Protein AF-A0A932Q646-F1 (afdb_monomer)

pLDDT: mean 70.38, std 18.88, range [20.2, 90.5]

Radius of gyration: 22.87 Å; Cα contacts (8 Å, |Δi|>4): 417; chains: 1; bounding box: 57×58×60 Å

Secondary structure (DSSP, 8-state):
-------------------PPPTT--EEEEESS-EEEEEE--HHHHHHHHHHHHHHHHHHHHHHHHHH--HHHHHHHHHHHHHHHHHHHHHHHHHHHHHHHHHHHHHHHHHHHTSTTEEEEEEEEEEEEEEETTEEEEEEEEEEEEEEESSPPPS--TTHHHH--EEE-S-TTT-EEEEEEEETT-SS-EEEEEEHHHHHHT-BPPHHHHHHHHHHHHHHHHHS-TT--S--HHHHTTEEEEEEEE-TTS-EEEEEEEEEHHHHHHHTT-SHHHHHHHHHHHHHTPPPPP---B-------------

Sequence (307 aa):
MLFSRVLGIAFVAVFLGPFAYCEGAKHLYLVAKPITVQAKLGPVAKAAYYVLPGVDSAVKVGMLYASTGQPILAIGYGVFEGSKSLLQTRIFSTLDLRARAWFGRRAPLQKLKNTPGVERLMMLTAADFKYQGLVADRVEAQSLIFLESSEAIDLKQPWNEELGDLVEIADLEATRVRMTLAIDGDHDPLVWNTNLQDVFEHASMPEEVAHSWEVALAAHDTVQPLSKQHVTKAHEDLVAVKATLVFSNGTEQELGTVMQAGNLRKLLGHGLMNRIKTMWRAFWGMPDAPKNLPVSSIKCEKLLTRQ

Mean predicted aligned error: 13.23 Å

Solvent-accessible surface area (backbone atoms only — not comparable to full-atom values): 17446 Å² total; per-residue (Å²): 138,83,86,84,84,88,78,87,79,74,78,79,73,83,77,61,76,88,66,70,82,65,92,68,62,70,40,40,30,33,39,65,41,57,52,72,34,76,30,69,59,51,72,68,59,52,48,47,54,62,46,53,50,52,52,53,38,51,52,54,27,49,51,46,26,74,75,66,73,38,66,69,60,22,51,55,49,37,56,50,44,47,58,50,37,53,54,48,30,32,50,53,34,43,50,51,40,49,51,49,34,50,60,69,44,45,64,63,51,50,57,56,56,71,38,80,58,47,76,45,54,38,43,50,61,17,50,44,75,44,65,60,86,61,36,43,37,34,34,49,32,33,28,42,42,35,37,34,13,68,50,90,67,74,72,84,48,91,56,30,87,80,36,38,50,66,44,76,52,92,48,53,78,58,18,28,39,38,36,33,45,45,46,72,93,63,88,76,71,50,72,48,78,44,37,45,51,47,61,64,61,69,42,48,65,54,67,69,59,50,48,54,52,50,51,53,52,50,53,59,52,64,79,54,63,73,89,58,78,64,83,47,71,75,62,47,72,36,26,33,28,33,32,33,40,34,42,73,86,68,53,73,46,81,50,45,46,52,35,39,40,73,56,45,38,41,53,74,54,64,28,73,66,42,54,49,48,50,54,52,27,66,75,67,73,54,83,84,73,84,82,81,41,71,62,64,84,57,59,58,54,79,78,76,81,81,125

Nearest PDB structures (foldseek):
  6cwx-assembly1_B  TM=3.348E-01  e=1.637E+00  Homo sapiens
  7c7a-assembly1_F  TM=2.573E-01  e=3.908E+00  Saccharomyces cerevisiae S288C
  6pnp-assembly1_B  TM=2.853E-01  e=9.329E+00  Rattus norvegicus

Structure (mmCIF, N/CA/C/O backbone):
data_AF-A0A932Q646-F1
#
_entry.id   AF-A0A932Q646-F1
#
loop_
_atom_site.group_PDB
_atom_site.id
_atom_site.type_symbol
_atom_site.label_atom_id
_atom_site.label_alt_id
_atom_site.label_comp_id
_atom_site.label_asym_id
_atom_site.label_entity_id
_atom_site.label_seq_id
_atom_site.pdbx_PDB_ins_code
_atom_site.Cartn_x
_atom_site.Cartn_y
_atom_site.Cartn_z
_atom_site.occupancy
_atom_site.B_iso_or_equiv
_atom_site.auth_seq_id
_atom_site.auth_comp_id
_atom_site.auth_asym_id
_atom_site.auth_atom_id
_atom_site.pdbx_PDB_model_num
ATOM 1 N N . MET A 1 1 ? 27.560 35.555 -13.247 1.00 29.12 1 MET A N 1
ATOM 2 C CA . MET A 1 1 ? 26.497 35.324 -14.251 1.00 29.12 1 MET A CA 1
ATOM 3 C C . MET A 1 1 ? 25.968 33.912 -14.014 1.00 29.12 1 MET A C 1
ATOM 5 O O . MET A 1 1 ? 26.731 32.983 -14.196 1.00 29.12 1 MET A O 1
ATOM 9 N N . LEU A 1 2 ? 24.929 33.734 -13.191 1.00 24.14 2 LEU A N 1
ATOM 10 C CA . LEU A 1 2 ? 23.479 33.832 -13.467 1.00 24.14 2 LEU A CA 1
ATOM 11 C C . LEU A 1 2 ? 22.889 32.531 -14.059 1.00 24.14 2 LEU A C 1
ATOM 13 O O . LEU A 1 2 ? 23.201 32.177 -15.185 1.00 24.14 2 LEU A O 1
ATOM 17 N N . PHE A 1 3 ? 21.998 31.922 -13.255 1.00 21.97 3 PHE A N 1
ATOM 18 C CA . PHE A 1 3 ? 21.092 30.777 -13.479 1.00 21.97 3 PHE A CA 1
ATOM 19 C C . PHE A 1 3 ? 21.757 29.396 -13.656 1.00 21.97 3 PHE A C 1
ATOM 21 O O . PHE A 1 3 ? 22.429 29.126 -14.632 1.00 21.97 3 PHE A O 1
ATOM 28 N N . SER A 1 4 ? 21.614 28.465 -12.709 1.00 22.33 4 SER A N 1
ATOM 29 C CA . SER A 1 4 ? 20.347 27.757 -12.496 1.00 22.33 4 SER A CA 1
ATOM 30 C C . SER A 1 4 ? 20.129 27.353 -11.030 1.00 22.33 4 SER A C 1
ATOM 32 O O . SER A 1 4 ? 20.896 26.592 -10.441 1.00 22.33 4 SER A O 1
ATOM 34 N N . ARG A 1 5 ? 19.052 27.886 -10.445 1.00 23.64 5 ARG A N 1
ATOM 35 C CA . ARG A 1 5 ? 18.352 27.315 -9.291 1.00 23.64 5 ARG A CA 1
ATOM 36 C C . ARG A 1 5 ? 17.406 26.216 -9.803 1.00 23.64 5 ARG A C 1
ATOM 38 O O . ARG A 1 5 ? 16.973 26.268 -10.946 1.00 23.64 5 ARG A O 1
ATOM 45 N N . VAL A 1 6 ? 16.950 25.386 -8.863 1.00 22.11 6 VAL A N 1
ATOM 46 C CA . VAL A 1 6 ? 15.734 24.548 -8.910 1.00 22.11 6 VAL A CA 1
ATOM 47 C C . VAL A 1 6 ? 15.933 23.122 -9.447 1.00 22.11 6 VAL A C 1
ATOM 49 O O . VAL A 1 6 ? 15.714 22.837 -10.612 1.00 22.11 6 VAL A O 1
ATOM 52 N N . LEU A 1 7 ? 16.243 22.183 -8.551 1.00 22.52 7 LEU A N 1
ATOM 53 C CA . LEU A 1 7 ? 15.227 21.257 -8.033 1.00 22.52 7 LEU A CA 1
ATOM 54 C C . LEU A 1 7 ? 15.815 20.542 -6.810 1.00 22.52 7 LEU A C 1
ATOM 56 O O . LEU A 1 7 ? 16.551 19.563 -6.912 1.00 22.52 7 LEU A O 1
ATOM 60 N N . GLY A 1 8 ? 15.499 21.066 -5.627 1.00 20.20 8 GLY A N 1
ATOM 61 C CA . GLY A 1 8 ? 15.619 20.293 -4.402 1.00 20.20 8 GLY A CA 1
ATOM 62 C C . GLY A 1 8 ? 14.617 19.151 -4.480 1.00 20.20 8 GLY A C 1
ATOM 63 O O . GLY A 1 8 ? 13.428 19.356 -4.247 1.00 20.20 8 GLY A O 1
ATOM 64 N N . ILE A 1 9 ? 15.080 17.955 -4.835 1.00 21.02 9 ILE A N 1
ATOM 65 C CA . ILE A 1 9 ? 14.310 16.737 -4.602 1.00 21.02 9 ILE A CA 1
ATOM 66 C C . ILE A 1 9 ? 14.448 16.467 -3.111 1.00 21.02 9 ILE A C 1
ATOM 68 O O . ILE A 1 9 ? 15.391 15.829 -2.646 1.00 21.02 9 ILE A O 1
ATOM 72 N N . ALA A 1 10 ? 13.521 17.049 -2.355 1.00 20.59 10 ALA A N 1
ATOM 73 C CA . ALA A 1 10 ? 13.293 16.686 -0.977 1.00 20.59 10 ALA A CA 1
ATOM 74 C C . ALA A 1 10 ? 13.005 15.182 -0.948 1.00 20.59 10 ALA A C 1
ATOM 76 O O . ALA A 1 10 ? 11.939 14.719 -1.355 1.00 20.59 10 ALA A O 1
ATOM 77 N N . PHE A 1 11 ? 13.989 14.416 -0.485 1.00 21.31 11 PHE A N 1
ATOM 78 C CA . PHE A 1 11 ? 13.781 13.071 0.018 1.00 21.31 11 PHE A CA 1
ATOM 79 C C . PHE A 1 11 ? 12.835 13.195 1.213 1.00 21.31 11 PHE A C 1
ATOM 81 O O . PHE A 1 11 ? 13.258 13.361 2.352 1.00 21.31 11 PHE A O 1
ATOM 88 N N . VAL A 1 12 ? 11.530 13.130 0.967 1.00 21.23 12 VAL A N 1
ATOM 89 C CA . VAL A 1 12 ? 10.550 12.920 2.031 1.00 21.23 12 VAL A CA 1
ATOM 90 C C . VAL A 1 12 ? 10.534 11.421 2.322 1.00 21.23 12 VAL A C 1
ATOM 92 O O . VAL A 1 12 ? 9.571 10.693 2.087 1.00 21.23 12 VAL A O 1
ATOM 95 N N . ALA A 1 13 ? 11.669 10.935 2.820 1.00 22.61 13 ALA A N 1
ATOM 96 C CA . ALA A 1 13 ? 11.679 9.759 3.655 1.00 22.61 13 ALA A CA 1
ATOM 97 C C 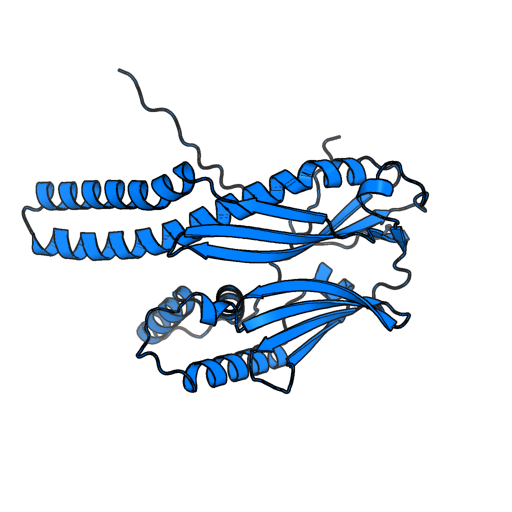. ALA A 1 13 ? 11.107 10.212 5.001 1.00 22.61 13 ALA A C 1
ATOM 99 O O . ALA A 1 13 ? 11.845 10.590 5.904 1.00 22.61 13 ALA A O 1
ATOM 100 N N . VAL A 1 14 ? 9.774 10.224 5.126 1.00 24.59 14 VAL A N 1
ATOM 101 C CA . VAL A 1 14 ? 9.152 10.174 6.455 1.00 24.59 14 VAL A CA 1
ATOM 102 C C . VAL A 1 14 ? 9.481 8.789 7.004 1.00 24.59 14 VAL A C 1
ATOM 104 O O . VAL A 1 14 ? 8.776 7.810 6.739 1.00 24.59 14 VAL A O 1
ATOM 107 N N . PHE A 1 15 ? 10.659 8.714 7.623 1.00 26.45 15 PHE A N 1
ATOM 108 C CA . PHE A 1 15 ? 11.008 7.770 8.665 1.00 26.45 15 PHE A CA 1
ATOM 109 C C . PHE A 1 15 ? 10.318 8.277 9.925 1.00 26.45 15 PHE A C 1
ATOM 111 O O . PHE A 1 15 ? 10.643 9.352 10.425 1.00 26.45 15 PHE A O 1
ATOM 118 N N . LEU A 1 16 ? 9.350 7.517 10.417 1.00 28.05 16 LEU A N 1
ATOM 119 C CA . LEU A 1 16 ? 8.903 7.634 11.795 1.00 28.05 16 LEU A CA 1
ATOM 120 C C . LEU A 1 16 ? 9.330 6.335 12.465 1.00 28.05 16 LEU A C 1
ATOM 122 O O . LEU A 1 16 ? 9.161 5.262 11.890 1.00 28.05 16 LEU A O 1
ATOM 126 N N . GLY A 1 17 ? 10.056 6.508 13.568 1.00 25.08 17 GLY A N 1
ATOM 127 C CA . GLY A 1 17 ? 10.870 5.497 14.232 1.00 25.08 17 GLY A CA 1
ATOM 128 C C . GLY A 1 17 ? 10.076 4.348 14.866 1.00 25.08 17 GLY A C 1
ATOM 129 O O . GLY A 1 17 ? 8.888 4.198 14.588 1.00 25.08 17 GLY A O 1
ATOM 130 N N . PRO A 1 18 ? 10.740 3.527 15.699 1.00 30.83 18 PRO A N 1
ATOM 131 C CA . PRO A 1 18 ? 10.142 2.328 16.273 1.00 30.83 18 PRO A CA 1
ATOM 132 C C . PRO A 1 18 ? 8.851 2.652 17.031 1.00 30.83 18 PRO A C 1
ATOM 134 O O . PRO A 1 18 ? 8.758 3.641 17.765 1.00 30.83 18 PRO A O 1
ATOM 137 N N . PHE A 1 19 ? 7.848 1.812 16.791 1.00 44.00 19 PHE A N 1
ATOM 138 C CA . PHE A 1 19 ? 6.534 1.875 17.401 1.00 44.00 19 PHE A CA 1
ATOM 139 C C . PHE A 1 19 ? 6.634 1.370 18.837 1.00 44.00 19 PHE A C 1
ATOM 141 O O . PHE A 1 19 ? 6.899 0.198 19.066 1.00 44.00 19 PHE A O 1
ATOM 148 N N . ALA A 1 20 ? 6.429 2.258 19.802 1.00 39.62 20 ALA A N 1
ATOM 149 C CA . ALA A 1 20 ? 6.046 1.852 21.143 1.00 39.62 20 ALA A CA 1
ATOM 150 C C . ALA A 1 20 ? 4.537 2.081 21.256 1.00 39.62 20 ALA A C 1
ATOM 152 O O . ALA A 1 20 ? 4.059 3.182 20.953 1.00 39.62 20 ALA A O 1
ATOM 153 N N . TYR A 1 21 ? 3.789 1.045 21.632 1.00 43.84 21 TYR A N 1
ATOM 154 C CA . TYR A 1 21 ? 2.493 1.233 22.274 1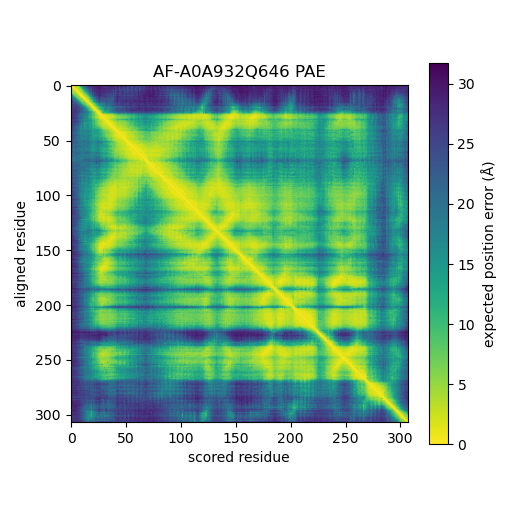.00 43.84 21 TYR A CA 1
ATOM 155 C C . TYR A 1 21 ? 2.747 2.140 23.485 1.00 43.84 21 TYR A C 1
ATOM 157 O O . TYR A 1 21 ? 3.641 1.860 24.287 1.00 43.84 21 TYR A O 1
ATOM 165 N N . CYS A 1 22 ? 2.081 3.291 23.570 1.00 43.41 22 CYS A N 1
ATOM 166 C CA . CYS A 1 22 ? 2.218 4.118 24.761 1.00 43.41 22 CYS A CA 1
ATOM 167 C C . CYS A 1 22 ? 1.469 3.405 25.886 1.00 43.41 22 CYS A C 1
ATOM 169 O O . CYS A 1 22 ? 0.258 3.220 25.786 1.00 43.41 22 CYS A O 1
ATOM 171 N N . GLU A 1 23 ? 2.178 3.018 26.949 1.00 43.69 23 GLU A N 1
ATOM 172 C CA . GLU A 1 23 ? 1.557 2.682 28.232 1.00 43.69 23 GLU A CA 1
ATOM 173 C C . GLU A 1 23 ? 0.667 3.869 28.648 1.00 43.69 23 GLU A C 1
ATOM 175 O O . GLU A 1 23 ? 1.164 4.884 29.134 1.00 43.69 23 GLU A O 1
ATOM 180 N N . GLY A 1 24 ? -0.639 3.801 28.361 1.00 50.91 24 GLY A N 1
ATOM 181 C CA . GLY A 1 24 ? -1.584 4.878 28.672 1.00 50.91 24 GLY A CA 1
ATOM 182 C C . GLY A 1 24 ? -2.806 5.011 27.757 1.00 50.91 24 GLY A C 1
ATOM 183 O O . GLY A 1 24 ? -3.830 5.508 28.226 1.00 50.91 24 GLY A O 1
ATOM 184 N N . ALA A 1 25 ? -2.753 4.554 26.499 1.00 59.22 25 ALA A N 1
ATOM 185 C CA . ALA A 1 25 ? -3.939 4.561 25.636 1.00 59.22 25 ALA A CA 1
ATOM 186 C C . ALA A 1 25 ? -4.965 3.542 26.157 1.00 59.22 25 ALA A C 1
ATOM 188 O O . ALA A 1 25 ? -4.661 2.352 26.274 1.00 59.22 25 ALA A O 1
ATOM 189 N N . LYS A 1 26 ? -6.167 4.017 26.506 1.00 74.19 26 LYS A N 1
ATOM 190 C CA . LYS A 1 26 ? -7.236 3.177 27.072 1.00 74.19 26 LYS A CA 1
ATOM 191 C C . LYS A 1 26 ? -8.196 2.654 26.014 1.00 74.19 26 LYS A C 1
ATOM 193 O O . LYS A 1 26 ? -8.782 1.598 26.217 1.00 74.19 26 LYS A O 1
ATOM 198 N N . HIS A 1 27 ? -8.347 3.384 24.911 1.00 84.56 27 HIS A N 1
ATOM 199 C CA . HIS A 1 27 ? -9.324 3.070 23.880 1.00 84.56 27 HIS A CA 1
ATOM 200 C C . HIS A 1 27 ? -8.691 3.112 22.492 1.00 84.56 27 HIS A C 1
ATOM 202 O O . HIS A 1 27 ? -7.970 4.054 22.146 1.00 84.56 27 HIS A O 1
ATOM 208 N N . LEU A 1 28 ? -9.015 2.104 21.684 1.00 87.50 28 LEU A N 1
ATOM 209 C CA . LEU A 1 28 ? -8.694 2.056 20.267 1.00 87.50 28 LEU A CA 1
ATOM 210 C C . LEU A 1 28 ? -9.992 2.028 19.467 1.00 87.50 28 LEU A C 1
ATOM 212 O O . LEU A 1 28 ? -10.850 1.181 19.694 1.00 87.50 28 LEU A O 1
ATOM 216 N N . TYR A 1 29 ? -10.113 2.921 18.496 1.00 88.88 29 TYR A N 1
ATOM 217 C CA . TYR A 1 29 ? -11.267 2.987 17.609 1.00 88.88 29 TYR A CA 1
ATOM 218 C C . TYR A 1 29 ? -10.842 2.767 16.169 1.00 88.88 29 TYR A C 1
ATOM 220 O O . TYR A 1 29 ? -9.796 3.250 15.749 1.00 88.88 29 TYR A O 1
ATOM 228 N N . LEU A 1 30 ? -11.679 2.098 15.389 1.00 88.06 30 LEU A N 1
ATOM 229 C CA . LEU A 1 30 ? -11.588 2.043 13.941 1.00 88.06 30 LEU A CA 1
ATOM 230 C C . LEU A 1 30 ? -12.636 2.968 13.326 1.00 88.06 30 LEU A C 1
ATOM 232 O O . LEU A 1 30 ? -13.810 2.915 13.677 1.00 88.06 30 LEU A O 1
ATOM 236 N N . VAL A 1 31 ? -12.225 3.766 12.348 1.00 87.25 31 VAL A N 1
ATOM 237 C CA . VAL A 1 31 ? -13.154 4.497 11.482 1.00 87.25 31 VAL A CA 1
ATOM 238 C C . VAL A 1 31 ? -13.854 3.506 10.552 1.00 87.25 31 VAL A C 1
ATOM 240 O O . VAL A 1 31 ? -13.195 2.876 9.720 1.00 87.25 31 VAL A O 1
ATOM 243 N N . ALA A 1 32 ? -15.179 3.375 10.671 1.00 82.06 32 ALA A N 1
ATOM 244 C CA . ALA A 1 32 ? -15.947 2.359 9.952 1.00 82.06 32 ALA A CA 1
ATOM 245 C C . ALA A 1 32 ? -15.810 2.483 8.432 1.00 82.06 32 ALA A C 1
ATO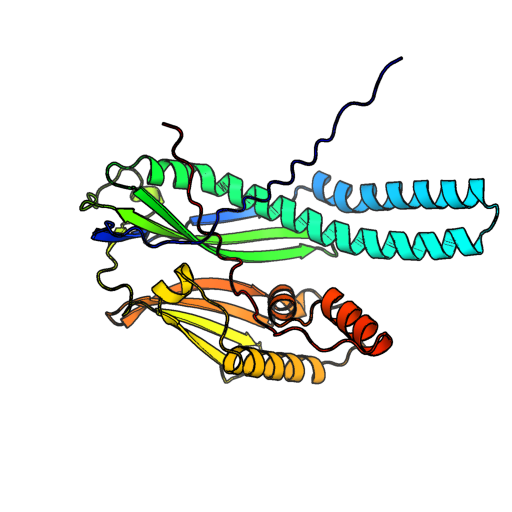M 247 O O . ALA A 1 32 ? -15.712 1.469 7.736 1.00 82.06 32 ALA A O 1
ATOM 248 N N . LYS A 1 33 ? -15.786 3.712 7.895 1.00 85.56 33 LYS A N 1
ATOM 249 C CA . LYS A 1 33 ? -15.649 3.918 6.455 1.00 85.56 33 LYS A CA 1
ATOM 250 C C . LYS A 1 33 ? -14.177 4.093 6.078 1.00 85.56 33 LYS A C 1
ATOM 252 O O . LYS A 1 33 ? -13.526 5.043 6.518 1.00 85.56 33 LYS A O 1
ATOM 257 N N . PRO A 1 34 ? -13.646 3.244 5.188 1.00 83.06 34 PRO A N 1
ATOM 258 C CA . PRO A 1 34 ? -12.290 3.416 4.707 1.00 83.06 34 PRO A CA 1
ATOM 259 C C . PRO A 1 34 ? -12.157 4.702 3.882 1.00 83.06 34 PRO A C 1
ATOM 261 O O . PRO A 1 34 ? -13.003 5.027 3.041 1.00 83.06 34 PRO A O 1
ATOM 264 N N . ILE A 1 35 ? -11.032 5.398 4.043 1.00 83.94 35 ILE A N 1
ATOM 265 C CA . ILE A 1 35 ? -10.691 6.545 3.201 1.00 83.94 35 ILE A CA 1
ATOM 266 C C . ILE A 1 35 ? -10.201 6.014 1.858 1.00 83.94 35 ILE A C 1
ATOM 268 O O . ILE A 1 35 ? -9.101 5.467 1.748 1.00 83.94 35 ILE A O 1
ATOM 272 N N . THR A 1 36 ? -11.018 6.200 0.826 1.00 85.88 36 THR A N 1
ATOM 273 C CA . THR A 1 36 ? -10.679 5.807 -0.542 1.00 85.88 36 THR A CA 1
ATOM 274 C C . THR A 1 36 ? -10.179 7.018 -1.310 1.00 85.88 36 THR A C 1
ATOM 276 O O . THR A 1 36 ? -10.899 7.999 -1.479 1.00 85.88 36 THR A O 1
ATOM 279 N N . VAL A 1 37 ? -8.942 6.951 -1.800 1.00 85.88 37 VAL A N 1
ATOM 280 C CA . VAL A 1 37 ? -8.355 7.996 -2.642 1.00 85.88 37 VAL A CA 1
ATOM 281 C C . VAL A 1 37 ? -7.983 7.420 -3.989 1.00 85.88 37 VAL A C 1
ATOM 283 O O . VAL A 1 37 ? -7.322 6.388 -4.088 1.00 85.88 37 VAL A O 1
ATOM 286 N N . GLN A 1 38 ? -8.380 8.135 -5.034 1.00 87.88 38 GLN A N 1
ATOM 287 C CA . GLN A 1 38 ? -7.995 7.827 -6.396 1.00 87.88 38 GLN A CA 1
ATOM 288 C C . GLN A 1 38 ? -7.167 8.978 -6.947 1.00 87.88 38 GLN A C 1
ATOM 290 O O . GLN A 1 38 ? -7.610 10.124 -6.958 1.00 87.88 38 GLN A O 1
ATOM 295 N N . ALA A 1 39 ? -5.961 8.674 -7.415 1.00 86.56 39 ALA A N 1
ATOM 296 C CA . ALA A 1 39 ? -5.109 9.650 -8.080 1.00 86.56 39 ALA A CA 1
ATOM 297 C C . ALA A 1 39 ? -4.730 9.139 -9.466 1.00 86.56 39 ALA A C 1
ATOM 299 O O . ALA A 1 39 ? -4.448 7.955 -9.648 1.00 86.56 39 ALA A O 1
ATOM 300 N N . LYS A 1 40 ? -4.725 10.044 -10.447 1.00 88.88 40 LYS A N 1
ATOM 301 C CA . LYS A 1 40 ? -4.375 9.752 -11.837 1.00 88.88 40 LYS A CA 1
ATOM 302 C C . LYS A 1 40 ? -3.288 10.705 -12.316 1.00 88.88 40 LYS A C 1
ATOM 304 O O . LYS A 1 40 ? -3.320 11.898 -12.000 1.00 88.88 40 LYS A O 1
ATOM 309 N N . LEU A 1 41 ? -2.346 10.197 -13.104 1.00 84.25 41 LEU A N 1
ATOM 310 C CA . LEU A 1 41 ? -1.402 11.047 -13.815 1.00 84.25 41 LEU A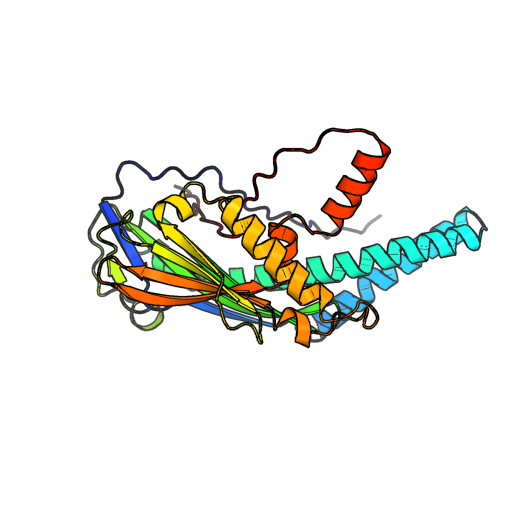 CA 1
ATOM 311 C C . LEU A 1 41 ? -2.091 11.701 -15.013 1.00 84.25 41 LEU A C 1
ATOM 313 O O . LEU A 1 41 ? -2.667 11.039 -15.878 1.00 84.25 41 LEU A O 1
ATOM 317 N N . GLY A 1 42 ? -2.000 13.028 -15.071 1.00 82.62 42 GLY A N 1
ATOM 318 C CA . GLY A 1 42 ? -2.443 13.794 -16.230 1.00 82.62 42 GLY A CA 1
ATOM 319 C C . GLY A 1 42 ? -1.587 13.499 -17.472 1.00 82.62 42 GLY A C 1
ATOM 320 O O . GLY A 1 42 ? -0.450 13.038 -17.346 1.00 82.62 42 GLY A O 1
ATOM 321 N N . PRO A 1 43 ? -2.093 13.803 -18.679 1.00 80.50 43 PRO A N 1
ATOM 322 C CA . PRO A 1 43 ? -1.396 13.519 -19.936 1.00 80.50 43 PRO A CA 1
ATOM 323 C C . PRO A 1 43 ? -0.014 14.186 -20.020 1.00 80.50 43 PRO A C 1
ATOM 325 O O . PRO A 1 43 ? 0.937 13.562 -20.479 1.00 80.50 43 PRO A O 1
ATOM 328 N N . VAL A 1 44 ? 0.128 15.409 -19.496 1.00 82.00 44 VAL A N 1
ATOM 329 C CA . VAL A 1 44 ? 1.410 16.137 -19.465 1.00 82.00 44 VAL A CA 1
ATOM 330 C C . VAL A 1 44 ? 2.434 15.438 -18.569 1.00 82.00 44 VAL A C 1
ATOM 332 O O . VAL A 1 44 ? 3.576 15.244 -18.975 1.00 82.00 44 VAL A O 1
ATOM 335 N N . ALA A 1 45 ? 2.022 15.003 -17.374 1.00 79.88 45 ALA A N 1
ATOM 336 C CA . ALA A 1 45 ? 2.902 14.274 -16.462 1.00 79.88 45 ALA A CA 1
ATOM 337 C C . ALA A 1 45 ? 3.354 12.945 -17.084 1.00 79.88 45 ALA A C 1
ATOM 339 O O . ALA A 1 45 ? 4.537 12.619 -17.052 1.00 79.88 45 ALA A O 1
ATOM 340 N N . LYS A 1 46 ? 2.432 12.214 -17.727 1.00 80.19 46 LYS A N 1
ATOM 341 C CA . LYS A 1 46 ? 2.765 10.985 -18.460 1.00 80.19 46 LYS A CA 1
ATOM 342 C C . LYS A 1 46 ? 3.797 11.236 -19.556 1.00 80.19 46 LYS A C 1
ATOM 344 O O . LYS A 1 46 ? 4.778 10.505 -19.628 1.00 80.19 46 LYS A O 1
ATOM 349 N N . ALA A 1 47 ? 3.597 12.266 -20.378 1.00 81.19 47 ALA A N 1
ATOM 350 C CA . ALA A 1 47 ? 4.540 12.621 -21.435 1.00 81.19 47 ALA A CA 1
ATOM 351 C C . ALA A 1 47 ? 5.924 12.965 -20.860 1.00 81.19 47 ALA A C 1
ATOM 353 O O . ALA A 1 47 ? 6.931 12.449 -21.339 1.00 81.19 47 ALA A O 1
ATOM 354 N N . ALA A 1 48 ? 5.981 13.750 -19.780 1.00 82.12 48 ALA A N 1
ATOM 355 C CA . ALA A 1 48 ? 7.236 14.103 -19.118 1.00 82.12 48 ALA A CA 1
ATOM 356 C C . ALA A 1 48 ? 8.018 12.868 -18.632 1.00 82.12 48 ALA A C 1
ATOM 358 O O . ALA A 1 48 ? 9.233 12.809 -18.808 1.00 82.12 48 ALA A O 1
ATOM 359 N N . TYR A 1 49 ? 7.329 11.855 -18.095 1.00 81.44 49 TYR A N 1
ATOM 360 C CA . TYR A 1 49 ? 7.950 10.606 -17.636 1.00 81.44 49 TYR A CA 1
ATOM 361 C C . TYR A 1 49 ? 8.547 9.739 -18.754 1.00 81.44 49 TYR A C 1
ATOM 363 O O . TYR A 1 49 ? 9.454 8.950 -18.482 1.00 81.44 49 TYR A O 1
ATOM 371 N N . TYR A 1 50 ? 8.065 9.883 -19.990 1.00 76.38 50 TYR A N 1
ATOM 372 C CA . TYR A 1 50 ? 8.650 9.224 -21.160 1.00 76.38 50 TYR A CA 1
ATOM 373 C C . TYR A 1 50 ? 9.764 10.060 -21.802 1.00 76.38 50 TYR A C 1
ATOM 375 O O . TYR A 1 50 ? 10.757 9.504 -22.261 1.00 76.38 50 TYR A O 1
ATOM 383 N N . VAL A 1 51 ? 9.620 11.388 -21.827 1.00 80.06 51 VAL A N 1
ATOM 384 C CA . VAL A 1 51 ? 10.523 12.279 -22.571 1.00 80.06 51 VAL A CA 1
ATOM 385 C C . VAL A 1 51 ? 11.770 12.652 -21.769 1.00 80.06 51 VAL A C 1
ATOM 387 O O . VAL A 1 51 ? 12.876 12.540 -22.290 1.00 80.06 51 VAL A O 1
ATOM 390 N N . LEU A 1 52 ? 11.629 13.073 -20.506 1.00 79.56 52 LEU A N 1
ATOM 391 C CA . LEU A 1 52 ? 12.754 13.616 -19.729 1.00 79.56 52 LEU A CA 1
ATOM 392 C C . LEU A 1 52 ? 13.909 12.615 -19.542 1.00 79.56 52 LEU A C 1
ATOM 394 O O . LEU A 1 52 ? 15.053 13.004 -19.782 1.00 79.56 52 LEU A O 1
ATOM 398 N N . PRO A 1 53 ? 13.664 11.336 -19.191 1.00 75.88 53 PRO A N 1
ATOM 399 C CA . PRO A 1 53 ? 14.752 10.371 -19.030 1.00 75.88 53 PRO A CA 1
ATOM 400 C C . PRO A 1 53 ? 15.443 10.035 -20.357 1.00 75.88 53 PRO A C 1
ATOM 402 O O . PRO A 1 53 ? 16.651 9.798 -20.384 1.00 75.88 53 PRO A O 1
ATOM 405 N N . GLY A 1 54 ? 14.692 10.045 -21.465 1.00 76.19 54 GLY A N 1
ATOM 406 C CA . GLY A 1 54 ? 15.232 9.827 -22.806 1.00 76.19 54 GLY A CA 1
ATOM 407 C C . GLY A 1 54 ? 16.137 10.972 -23.258 1.00 76.19 54 GLY A C 1
ATOM 408 O O . GLY A 1 54 ? 17.225 10.722 -23.771 1.00 76.19 54 GLY A O 1
ATOM 409 N N . VAL A 1 55 ? 15.730 12.221 -23.005 1.00 80.88 55 VAL A N 1
ATOM 410 C CA . VAL A 1 55 ? 16.542 13.410 -23.307 1.00 80.88 55 VAL A CA 1
ATOM 411 C C . VAL A 1 55 ? 17.822 13.427 -22.471 1.00 80.88 55 VAL A C 1
ATOM 413 O O . VAL A 1 55 ? 18.900 13.610 -23.030 1.00 80.88 55 VAL A O 1
ATOM 416 N N . ASP A 1 56 ? 17.735 13.173 -21.161 1.00 81.50 56 ASP A N 1
ATOM 417 C CA . ASP A 1 56 ? 18.913 13.099 -20.283 1.00 81.50 56 ASP A CA 1
ATOM 418 C C . ASP A 1 56 ? 19.895 12.004 -20.735 1.00 81.50 56 ASP A C 1
ATOM 420 O O . ASP A 1 56 ? 21.095 12.249 -20.882 1.00 81.50 56 ASP A O 1
ATOM 424 N N . SER A 1 57 ? 19.380 10.812 -21.057 1.00 80.50 57 SER A N 1
ATOM 425 C CA . SER A 1 57 ? 20.198 9.704 -21.565 1.00 80.50 57 SER A CA 1
ATOM 426 C C . SER A 1 57 ? 20.874 10.062 -22.892 1.00 80.50 57 SER A C 1
ATOM 428 O O . SER A 1 57 ? 22.069 9.820 -23.056 1.00 80.50 57 SER A O 1
ATOM 430 N N . ALA A 1 58 ? 20.147 10.687 -23.825 1.00 83.19 58 ALA A N 1
ATOM 431 C CA . ALA A 1 58 ? 20.690 11.110 -25.115 1.00 83.19 58 ALA A CA 1
ATOM 432 C C . ALA A 1 58 ? 21.807 12.155 -24.962 1.00 83.19 58 ALA A C 1
ATOM 434 O O . ALA A 1 58 ? 22.837 12.048 -25.629 1.00 83.19 58 ALA A O 1
ATOM 435 N N . VAL A 1 59 ? 21.647 13.124 -24.051 1.00 85.38 59 VAL A N 1
ATOM 436 C CA . VAL A 1 59 ? 22.680 14.129 -23.755 1.00 85.38 59 VAL A CA 1
ATOM 437 C C . VAL A 1 59 ? 23.935 13.464 -23.192 1.00 85.38 59 VAL A C 1
ATOM 439 O O . VAL A 1 59 ? 25.028 13.711 -23.699 1.00 85.38 59 VAL A O 1
ATOM 442 N N . LYS A 1 60 ? 23.804 12.570 -22.203 1.00 83.81 60 LYS A N 1
ATOM 443 C CA . LYS A 1 60 ? 24.960 11.872 -21.616 1.00 83.81 60 LYS A CA 1
ATOM 444 C C . LYS A 1 60 ? 25.690 10.991 -22.634 1.00 83.81 60 LYS A C 1
ATOM 446 O O . LYS A 1 60 ? 26.918 10.989 -22.669 1.00 83.81 60 LYS A O 1
ATOM 451 N N . VAL A 1 61 ? 24.950 10.278 -23.486 1.00 84.19 61 VAL A N 1
ATOM 452 C CA . VAL A 1 61 ? 25.523 9.474 -24.579 1.00 84.19 61 VAL A CA 1
ATOM 453 C C . VAL A 1 61 ? 26.258 10.362 -25.581 1.00 84.19 61 VAL A C 1
ATOM 455 O O . VAL A 1 61 ? 27.382 10.042 -25.964 1.00 84.19 61 VAL A O 1
ATOM 458 N N . GLY A 1 62 ? 25.666 11.497 -25.962 1.00 84.00 62 GLY A N 1
ATOM 459 C CA . GLY A 1 62 ? 26.295 12.479 -26.844 1.00 84.00 62 GLY A CA 1
ATOM 460 C C . GLY A 1 62 ? 27.586 13.052 -26.259 1.00 84.00 62 GLY A C 1
ATOM 461 O O . GLY A 1 62 ? 28.586 13.140 -26.966 1.00 84.00 62 GLY A O 1
ATOM 462 N N . MET A 1 63 ? 27.607 13.366 -24.960 1.00 87.38 63 MET A N 1
ATOM 463 C CA . MET A 1 63 ? 28.816 13.819 -24.260 1.00 87.38 63 MET A CA 1
ATOM 464 C C . MET A 1 63 ? 29.894 12.730 -24.208 1.00 87.38 63 MET A C 1
ATOM 466 O O . MET A 1 63 ? 31.071 13.019 -24.433 1.00 87.38 63 MET A O 1
ATOM 470 N N . LEU A 1 64 ? 29.515 11.472 -23.956 1.00 84.50 64 LEU A N 1
ATOM 471 C CA . LEU A 1 64 ? 30.460 10.355 -23.962 1.00 84.50 64 LEU A CA 1
ATOM 472 C C . LEU A 1 64 ? 31.056 10.137 -25.357 1.00 84.50 64 LEU A C 1
ATOM 474 O O . LEU A 1 64 ? 32.265 9.965 -25.492 1.00 84.50 64 LEU A O 1
ATOM 478 N N . TYR A 1 65 ? 30.233 10.198 -26.403 1.00 87.12 65 TYR A N 1
ATOM 479 C CA . TYR A 1 65 ? 30.713 10.119 -27.779 1.00 87.12 65 TYR A CA 1
ATOM 480 C C . TYR A 1 65 ? 31.645 11.286 -28.123 1.00 87.12 65 TYR A C 1
ATOM 482 O O . TYR A 1 65 ? 32.735 11.060 -28.637 1.00 87.12 65 TYR A O 1
ATOM 490 N N . ALA A 1 66 ? 31.264 12.521 -27.785 1.00 89.06 66 ALA A N 1
ATOM 491 C CA . ALA A 1 66 ? 32.065 13.711 -28.069 1.00 89.06 66 ALA A CA 1
ATOM 492 C C . ALA A 1 66 ? 33.429 13.705 -27.353 1.00 89.06 66 ALA A C 1
ATOM 494 O O . ALA A 1 66 ? 34.407 14.207 -27.898 1.00 89.06 66 ALA A O 1
ATOM 495 N N . SER A 1 67 ? 33.500 13.137 -26.146 1.00 89.00 67 SER A N 1
ATOM 496 C CA . SER A 1 67 ? 34.731 13.067 -25.342 1.00 89.00 67 SER A CA 1
ATOM 497 C C . SER A 1 67 ? 35.641 11.891 -25.696 1.00 89.00 67 SER A C 1
ATOM 499 O O . SER A 1 67 ? 36.857 12.012 -25.586 1.00 89.00 67 SER A O 1
ATOM 501 N N . THR A 1 68 ? 35.077 10.755 -26.114 1.00 87.50 68 THR A N 1
ATOM 502 C CA . THR A 1 68 ? 35.854 9.533 -26.393 1.00 87.50 68 THR A CA 1
ATOM 503 C C . THR A 1 68 ? 36.091 9.284 -27.880 1.00 87.50 68 THR A C 1
ATOM 505 O O . THR A 1 68 ? 37.024 8.569 -28.233 1.00 87.50 68 THR A O 1
ATOM 508 N N . GLY A 1 69 ? 35.233 9.811 -28.759 1.00 86.62 69 GLY A N 1
ATOM 509 C CA . GLY A 1 69 ? 35.212 9.501 -30.191 1.00 86.62 69 GLY A CA 1
ATOM 510 C C . GLY A 1 69 ? 34.844 8.047 -30.516 1.00 86.62 69 GLY A C 1
ATOM 511 O O . GLY A 1 69 ? 34.905 7.649 -31.677 1.00 86.62 69 GLY A O 1
ATOM 512 N N . GLN A 1 70 ? 34.478 7.232 -29.517 1.00 87.25 70 GLN A N 1
ATOM 513 C CA . GLN A 1 70 ? 34.244 5.801 -29.693 1.00 87.25 70 GLN A CA 1
ATOM 514 C C . GLN A 1 70 ? 32.742 5.483 -29.761 1.00 87.25 70 GLN A C 1
ATOM 516 O O . GLN A 1 70 ? 32.051 5.537 -28.739 1.00 87.25 70 GLN A O 1
ATOM 521 N N . PRO A 1 71 ? 32.214 5.078 -30.932 1.00 80.25 71 PRO A N 1
ATOM 522 C CA . PRO A 1 71 ? 30.788 4.793 -31.085 1.00 80.25 71 PRO A CA 1
ATOM 523 C C . PRO A 1 71 ? 30.344 3.574 -30.266 1.00 80.25 71 PRO A C 1
ATOM 525 O O . PRO A 1 71 ? 29.240 3.565 -29.732 1.00 80.25 71 PRO A O 1
ATOM 528 N N . ILE A 1 72 ? 31.210 2.568 -30.099 1.00 83.00 72 ILE A N 1
ATOM 529 C CA . ILE A 1 72 ? 30.887 1.340 -29.354 1.00 83.00 72 ILE A CA 1
ATOM 530 C C . ILE A 1 72 ? 30.650 1.640 -27.867 1.00 83.00 72 ILE A C 1
ATOM 532 O O . ILE A 1 72 ? 29.673 1.157 -27.294 1.00 83.00 72 ILE A O 1
ATOM 536 N N . LEU A 1 73 ? 31.492 2.477 -27.249 1.00 76.81 73 LEU A N 1
ATOM 537 C CA . LEU A 1 73 ? 31.315 2.884 -25.851 1.00 76.81 73 LEU A CA 1
ATOM 538 C C . LEU A 1 73 ? 30.059 3.741 -25.667 1.00 76.81 73 LEU A C 1
ATOM 540 O O . LEU A 1 73 ? 29.318 3.534 -24.709 1.00 76.81 73 LEU A O 1
ATOM 544 N N . ALA A 1 74 ? 29.780 4.651 -26.605 1.00 77.12 74 ALA A N 1
ATOM 545 C CA . ALA A 1 74 ? 28.570 5.469 -26.587 1.00 77.12 74 ALA A CA 1
ATOM 546 C C . ALA A 1 74 ? 27.291 4.620 -26.699 1.00 77.12 74 ALA A C 1
ATOM 548 O O . ALA A 1 74 ? 26.347 4.829 -25.939 1.00 77.12 74 ALA A O 1
ATOM 549 N N . ILE A 1 75 ? 27.277 3.619 -27.586 1.00 79.25 75 ILE A N 1
ATOM 550 C CA . ILE A 1 75 ? 26.152 2.685 -27.737 1.00 79.25 75 ILE A CA 1
ATOM 551 C C . ILE A 1 75 ? 25.984 1.834 -26.474 1.00 79.25 75 ILE A C 1
ATOM 553 O O . ILE A 1 75 ? 24.880 1.758 -25.937 1.00 79.25 75 ILE A O 1
ATOM 557 N N . GLY A 1 76 ? 27.065 1.233 -25.964 1.00 77.62 76 GLY A N 1
ATOM 558 C CA . GLY A 1 76 ? 27.016 0.414 -24.748 1.00 77.62 76 GLY A CA 1
ATOM 559 C C . GLY A 1 76 ? 26.513 1.202 -23.536 1.00 77.62 76 GLY A C 1
ATOM 560 O O . GLY A 1 76 ? 25.642 0.737 -22.798 1.00 77.62 76 GLY A O 1
ATOM 561 N N . TYR A 1 77 ? 26.989 2.437 -23.375 1.00 79.06 77 TYR A N 1
ATOM 562 C CA . TYR A 1 77 ? 26.519 3.345 -22.335 1.00 79.06 77 TYR A CA 1
ATOM 563 C C . TYR A 1 77 ? 25.065 3.788 -22.550 1.00 79.06 77 TYR A C 1
ATOM 565 O O . TYR A 1 77 ? 24.305 3.868 -21.588 1.00 79.06 77 TYR A O 1
ATOM 573 N N . GLY A 1 78 ? 24.643 4.011 -23.797 1.00 76.44 78 GLY A N 1
ATOM 574 C CA . GLY A 1 78 ? 23.260 4.355 -24.127 1.00 76.44 78 GLY A CA 1
ATOM 575 C C . GLY A 1 78 ? 22.269 3.242 -23.809 1.00 76.44 78 GLY A C 1
ATOM 576 O O . GLY A 1 78 ? 21.213 3.510 -23.241 1.00 76.44 78 GLY A O 1
ATOM 577 N N . VAL A 1 79 ? 22.628 1.985 -24.079 1.00 79.00 79 VAL A N 1
ATOM 578 C CA . VAL A 1 79 ? 21.828 0.820 -23.664 1.00 79.00 79 VAL A CA 1
ATOM 579 C C . VAL A 1 79 ? 21.744 0.741 -22.136 1.00 79.00 79 VAL A C 1
ATOM 581 O O . VAL A 1 79 ? 20.668 0.519 -21.576 1.00 79.00 79 VAL A O 1
ATOM 584 N N . PHE A 1 80 ? 22.861 0.974 -21.446 1.00 76.56 80 PHE A N 1
ATOM 585 C CA . PHE A 1 80 ? 22.916 0.956 -19.987 1.00 76.56 80 PHE A CA 1
ATOM 586 C C . PHE A 1 80 ? 22.066 2.062 -19.340 1.00 76.56 80 PHE A C 1
ATOM 588 O O . PHE A 1 80 ? 21.206 1.754 -18.512 1.00 76.56 80 PHE A O 1
ATOM 595 N N . GLU A 1 81 ? 22.238 3.329 -19.727 1.00 77.19 81 GLU A N 1
ATOM 596 C CA . GLU A 1 81 ? 21.414 4.438 -19.218 1.00 77.19 81 GLU A CA 1
ATOM 597 C C . GLU A 1 81 ? 19.944 4.274 -19.625 1.00 77.19 81 GLU A C 1
ATOM 599 O O . GLU A 1 81 ? 19.058 4.472 -18.794 1.00 77.19 81 GLU A O 1
ATOM 604 N N . GLY A 1 82 ? 19.675 3.783 -20.840 1.00 75.69 82 GLY A N 1
ATOM 605 C CA . GLY A 1 82 ? 18.333 3.423 -21.289 1.00 75.69 82 GLY A CA 1
ATOM 606 C C . GLY A 1 82 ? 17.665 2.435 -20.332 1.00 75.69 82 GLY A C 1
ATOM 607 O O . GLY A 1 82 ? 16.578 2.711 -19.831 1.00 75.69 82 GLY A O 1
ATOM 608 N N . SER A 1 83 ? 18.338 1.341 -19.967 1.00 72.12 83 SER A N 1
ATOM 609 C CA . SER A 1 83 ? 17.791 0.352 -19.026 1.00 72.12 83 SER A CA 1
ATOM 610 C C . SER A 1 83 ? 17.489 0.931 -17.632 1.00 72.12 83 SER A C 1
ATOM 612 O O . SER A 1 83 ? 16.445 0.629 -17.045 1.00 72.12 83 SER A O 1
ATOM 614 N N . LYS A 1 84 ? 18.347 1.826 -17.117 1.00 73.88 84 LYS A N 1
ATOM 615 C CA . LYS A 1 84 ? 18.104 2.534 -15.850 1.00 73.88 84 LYS A CA 1
ATOM 616 C C . LYS A 1 84 ? 16.917 3.480 -15.949 1.00 73.88 84 LYS A C 1
ATOM 618 O O . LYS A 1 84 ? 16.120 3.543 -15.013 1.00 73.88 84 LYS A O 1
ATOM 623 N N . SER A 1 85 ? 16.802 4.197 -17.064 1.00 72.69 85 SER A N 1
ATOM 624 C CA . SER A 1 85 ? 15.758 5.192 -17.289 1.00 72.69 85 SER A CA 1
ATOM 625 C C . SER A 1 85 ? 14.365 4.559 -17.217 1.00 72.69 85 SER A C 1
ATOM 627 O O . SER A 1 85 ? 13.492 5.086 -16.535 1.00 72.69 85 SER A O 1
ATOM 629 N N . LEU A 1 86 ? 14.184 3.355 -17.779 1.00 71.00 86 LEU A N 1
ATOM 630 C CA . LEU A 1 86 ? 12.919 2.609 -17.720 1.00 71.00 86 LEU A CA 1
ATOM 631 C C . LEU A 1 86 ? 12.529 2.262 -16.274 1.00 71.00 86 LEU A C 1
ATOM 633 O O . LEU A 1 86 ? 11.373 2.425 -15.873 1.00 71.00 86 LEU A O 1
ATOM 637 N N . LEU A 1 87 ? 13.500 1.812 -15.470 1.00 67.94 87 LEU A N 1
ATOM 638 C CA . LEU A 1 87 ? 13.278 1.484 -14.061 1.00 67.94 87 LEU A CA 1
ATOM 639 C C . LEU A 1 87 ? 12.959 2.743 -13.242 1.00 67.94 87 LEU A C 1
ATOM 641 O O . LEU A 1 87 ? 12.038 2.737 -12.423 1.00 67.94 87 LEU A O 1
ATOM 645 N N . GLN A 1 88 ? 13.694 3.828 -13.487 1.00 70.50 88 GLN A N 1
ATOM 646 C CA . GLN A 1 88 ? 13.482 5.123 -12.850 1.00 70.50 88 GLN A CA 1
ATOM 647 C C . GLN A 1 88 ? 12.100 5.689 -13.177 1.00 70.50 88 GLN A C 1
ATOM 649 O O . GLN A 1 88 ? 11.392 6.096 -12.260 1.00 70.50 88 GLN A O 1
ATOM 654 N N . THR A 1 89 ? 11.665 5.639 -14.437 1.00 74.12 89 THR A N 1
ATOM 655 C CA . THR A 1 89 ? 10.326 6.072 -14.857 1.00 74.12 89 THR A CA 1
ATOM 656 C C . THR A 1 89 ? 9.228 5.351 -14.080 1.00 74.12 89 THR A C 1
ATOM 658 O O . THR A 1 89 ? 8.317 5.997 -13.549 1.00 74.12 89 THR A O 1
ATOM 661 N N . ARG A 1 90 ? 9.323 4.022 -13.937 1.00 73.88 90 ARG A N 1
ATOM 662 C CA . ARG A 1 90 ? 8.337 3.244 -13.169 1.00 73.88 90 ARG A CA 1
ATOM 663 C C . ARG A 1 90 ? 8.348 3.616 -11.687 1.00 73.88 90 ARG A C 1
ATOM 665 O O . ARG A 1 90 ? 7.286 3.807 -11.096 1.00 73.88 90 ARG A O 1
ATOM 672 N N . ILE A 1 91 ? 9.529 3.752 -11.084 1.00 72.62 91 ILE A N 1
ATOM 673 C CA . ILE A 1 91 ? 9.665 4.112 -9.665 1.00 72.62 91 ILE A CA 1
ATOM 674 C C . ILE A 1 91 ? 9.121 5.520 -9.410 1.00 72.62 91 ILE A C 1
ATOM 676 O O . ILE A 1 91 ? 8.269 5.693 -8.541 1.00 72.62 91 ILE A O 1
ATOM 680 N N . PHE A 1 92 ? 9.561 6.518 -10.175 1.00 75.81 92 PHE A N 1
ATOM 681 C CA . PHE A 1 92 ? 9.178 7.908 -9.952 1.00 75.81 92 PHE A CA 1
ATOM 682 C C . PHE A 1 92 ? 7.696 8.166 -10.224 1.00 75.81 92 PHE A C 1
ATOM 684 O O . PHE A 1 92 ? 7.069 8.871 -9.438 1.00 75.81 92 PHE A O 1
ATOM 691 N N . SER A 1 93 ? 7.111 7.561 -11.263 1.00 78.50 93 SER A N 1
ATOM 692 C CA . SER A 1 93 ? 5.664 7.677 -11.510 1.00 78.50 93 SER A CA 1
ATOM 693 C C . SER A 1 93 ? 4.832 7.041 -10.390 1.00 78.50 93 SER A C 1
ATOM 695 O O . SER A 1 93 ? 3.829 7.610 -9.959 1.00 78.50 93 SER A O 1
ATOM 697 N N . THR A 1 94 ? 5.282 5.905 -9.847 1.00 76.19 94 THR A N 1
ATOM 698 C CA . THR A 1 94 ? 4.644 5.268 -8.682 1.00 76.19 94 THR A CA 1
ATOM 699 C C . THR A 1 94 ? 4.757 6.147 -7.435 1.00 76.19 94 THR A C 1
ATOM 701 O O . THR A 1 94 ? 3.793 6.276 -6.681 1.00 76.19 94 THR A O 1
ATOM 704 N N . LEU A 1 95 ? 5.921 6.764 -7.206 1.00 76.06 95 LEU A N 1
ATOM 705 C CA . LEU A 1 95 ? 6.147 7.662 -6.072 1.00 76.06 95 LEU A CA 1
ATOM 706 C C . LEU A 1 95 ? 5.306 8.940 -6.166 1.00 76.06 95 LEU A C 1
ATOM 708 O O . LEU A 1 95 ? 4.736 9.338 -5.154 1.00 76.06 95 LEU A O 1
ATOM 712 N N . ASP A 1 96 ? 5.171 9.543 -7.352 1.00 81.06 96 ASP A N 1
ATOM 713 C CA . ASP A 1 96 ? 4.297 10.709 -7.556 1.00 81.06 96 ASP A CA 1
ATOM 714 C C . ASP A 1 96 ? 2.836 10.350 -7.261 1.00 81.06 96 ASP A C 1
ATOM 716 O O . ASP A 1 96 ? 2.184 11.000 -6.446 1.00 81.06 96 ASP A O 1
ATOM 720 N N . LEU A 1 97 ? 2.329 9.243 -7.813 1.00 80.94 97 LEU A N 1
ATOM 721 C CA . LEU A 1 97 ? 0.970 8.793 -7.502 1.00 80.94 97 LEU A CA 1
ATOM 722 C C . LEU A 1 97 ? 0.766 8.495 -6.014 1.00 80.94 97 LEU A C 1
ATOM 724 O O . LEU A 1 97 ? -0.273 8.862 -5.463 1.00 80.94 97 LEU A O 1
ATOM 728 N N . ARG A 1 98 ? 1.751 7.890 -5.340 1.00 78.06 98 ARG A N 1
ATOM 729 C CA . ARG A 1 98 ? 1.715 7.697 -3.882 1.00 78.06 98 ARG A CA 1
ATOM 730 C C . ARG A 1 98 ? 1.651 9.023 -3.137 1.00 78.06 98 ARG A C 1
ATOM 732 O O . ARG A 1 98 ? 0.844 9.150 -2.223 1.00 78.06 98 ARG A O 1
ATOM 739 N N . ALA A 1 99 ? 2.460 10.003 -3.529 1.00 79.06 99 ALA A N 1
ATOM 740 C CA . ALA A 1 99 ? 2.451 11.326 -2.920 1.00 79.06 99 ALA A CA 1
ATOM 741 C C . ALA A 1 99 ? 1.100 12.025 -3.126 1.00 79.06 99 ALA A C 1
ATOM 743 O O . ALA A 1 99 ? 0.542 12.581 -2.187 1.00 79.06 99 ALA A O 1
ATOM 744 N N . ARG A 1 100 ? 0.511 11.944 -4.322 1.00 82.56 100 ARG A N 1
ATOM 745 C CA . ARG A 1 100 ? -0.825 12.500 -4.593 1.00 82.56 100 ARG A CA 1
ATOM 746 C C . ARG A 1 100 ? -1.911 11.817 -3.773 1.00 82.56 100 ARG A C 1
ATOM 748 O O . ARG A 1 100 ? -2.732 12.504 -3.170 1.00 82.56 100 ARG A O 1
ATOM 755 N N . ALA A 1 101 ? -1.897 10.484 -3.722 1.00 81.50 101 ALA A N 1
ATOM 756 C CA . ALA A 1 101 ? -2.826 9.725 -2.894 1.00 81.50 101 ALA A CA 1
ATOM 757 C C . ALA A 1 101 ? -2.684 10.112 -1.415 1.00 81.50 101 ALA A C 1
ATOM 759 O O . ALA A 1 101 ? -3.683 10.306 -0.729 1.00 81.50 101 ALA A O 1
ATOM 760 N N . TRP A 1 102 ? -1.449 10.310 -0.950 1.00 81.31 102 TRP A N 1
ATOM 761 C CA . TRP A 1 102 ? -1.153 10.805 0.389 1.00 81.31 102 TRP A CA 1
ATOM 762 C C . TRP A 1 102 ? -1.747 12.194 0.650 1.00 81.31 102 TRP A C 1
ATOM 764 O O . TRP A 1 102 ? -2.472 12.385 1.624 1.00 81.31 102 TRP A O 1
ATOM 774 N N . PHE A 1 103 ? -1.503 13.160 -0.239 1.00 83.50 103 PHE A N 1
ATOM 775 C CA . PHE A 1 103 ? -2.051 14.509 -0.091 1.00 83.50 103 PHE A CA 1
ATOM 776 C C . PHE A 1 103 ? -3.582 14.522 -0.078 1.00 83.50 103 PHE A C 1
ATOM 778 O O . PHE A 1 103 ? -4.164 15.278 0.698 1.00 83.50 103 PHE A O 1
ATOM 785 N N . GLY A 1 104 ? -4.230 13.646 -0.853 1.00 82.62 104 GLY A N 1
ATOM 786 C CA . GLY A 1 104 ? -5.687 13.484 -0.835 1.00 82.62 104 GLY A CA 1
ATOM 787 C C . GLY A 1 104 ? -6.249 13.038 0.520 1.00 82.62 104 GLY A C 1
ATOM 788 O O . GLY A 1 104 ? -7.383 13.367 0.849 1.00 82.62 104 GLY A O 1
ATOM 789 N N . ARG A 1 105 ? -5.452 12.350 1.348 1.00 83.25 105 ARG A N 1
ATOM 790 C CA . ARG A 1 105 ? -5.857 11.887 2.691 1.00 83.25 105 ARG A CA 1
ATOM 791 C C . ARG A 1 105 ? -5.608 12.909 3.786 1.00 83.25 105 ARG A C 1
ATOM 793 O O . ARG A 1 105 ? -6.085 12.742 4.903 1.00 83.25 105 ARG A O 1
ATOM 800 N N . ARG A 1 106 ? -4.858 13.971 3.503 1.00 85.31 106 ARG A N 1
ATOM 801 C CA . ARG A 1 106 ? -4.426 14.911 4.538 1.00 85.31 106 ARG A CA 1
ATOM 802 C C . ARG A 1 106 ? -5.601 15.624 5.202 1.00 85.31 106 ARG A C 1
ATOM 804 O O . ARG A 1 106 ? -5.589 15.780 6.416 1.00 85.31 106 ARG A O 1
ATOM 811 N N . ALA A 1 107 ? -6.598 16.041 4.424 1.00 84.38 107 ALA A N 1
ATOM 812 C CA . ALA A 1 107 ? -7.770 16.735 4.951 1.00 84.38 107 ALA A CA 1
ATOM 813 C C . ALA A 1 107 ? -8.570 15.876 5.953 1.00 84.38 107 ALA A C 1
ATOM 815 O O . ALA A 1 107 ? -8.740 16.330 7.086 1.00 84.38 107 ALA A O 1
ATOM 816 N N . PRO A 1 108 ? -9.000 14.640 5.623 1.00 85.69 108 PRO A N 1
ATOM 817 C CA . PRO A 1 108 ? -9.713 13.806 6.590 1.00 85.69 108 PRO A CA 1
ATOM 818 C C . PRO A 1 108 ? -8.837 13.422 7.791 1.00 85.69 108 PRO A C 1
ATOM 820 O O . PRO A 1 108 ? -9.309 13.477 8.922 1.00 85.69 108 PRO A O 1
ATOM 823 N N . LEU A 1 109 ? -7.541 13.148 7.593 1.00 84.94 109 LEU A N 1
ATOM 824 C CA . LEU A 1 109 ? -6.625 12.866 8.708 1.00 84.94 109 LEU A CA 1
ATOM 825 C C . LEU A 1 109 ? -6.459 14.059 9.659 1.00 84.94 109 LEU A C 1
ATOM 827 O O . LEU A 1 109 ? -6.377 13.875 10.869 1.00 84.94 109 LEU A O 1
ATOM 831 N N . GLN A 1 110 ? -6.433 15.288 9.137 1.00 85.19 110 GLN A N 1
ATOM 832 C CA . GLN A 1 110 ? -6.389 16.493 9.969 1.00 85.19 110 GLN A CA 1
ATOM 833 C C . GLN A 1 110 ? -7.676 16.681 10.775 1.00 85.19 110 GLN A C 1
ATOM 835 O O . GLN A 1 110 ? -7.592 17.063 11.939 1.00 85.19 110 GLN A O 1
ATOM 840 N N . LYS A 1 111 ? -8.847 16.383 10.195 1.00 85.62 111 LYS A N 1
ATOM 841 C CA . LYS A 1 111 ? -10.121 16.407 10.932 1.00 85.62 111 LYS A CA 1
ATOM 842 C C . LYS A 1 111 ? -10.103 15.417 12.098 1.00 85.62 111 LYS A C 1
ATOM 844 O O . LYS A 1 111 ? -10.393 15.813 13.220 1.00 85.62 111 LYS A O 1
ATOM 849 N N . LEU A 1 112 ? -9.686 14.173 11.846 1.00 86.06 112 LEU A N 1
ATOM 850 C CA . LEU A 1 112 ? -9.575 13.145 12.885 1.00 86.06 112 LEU A CA 1
ATOM 851 C C . LEU A 1 112 ? -8.583 13.557 13.977 1.00 86.06 112 LEU A C 1
ATOM 853 O O . LEU A 1 112 ? -8.920 13.510 15.154 1.00 86.06 112 LEU A O 1
ATOM 857 N N . LYS A 1 113 ? -7.399 14.054 13.596 1.00 85.12 113 LYS A N 1
ATOM 858 C CA . LYS A 1 113 ? -6.370 14.502 14.548 1.00 85.12 113 LYS A CA 1
ATOM 859 C C . LYS A 1 113 ? -6.855 15.631 15.461 1.00 85.12 113 LYS A C 1
ATOM 861 O O . LYS A 1 113 ? -6.451 15.691 16.613 1.00 85.12 113 LYS A O 1
ATOM 866 N N . ASN A 1 114 ? -7.673 16.542 14.943 1.00 85.75 114 ASN A N 1
ATOM 867 C CA . ASN A 1 114 ? -8.166 17.686 15.708 1.00 85.75 114 ASN A CA 1
ATOM 868 C C . ASN A 1 114 ? -9.360 17.335 16.614 1.00 85.75 114 ASN A C 1
ATOM 870 O O . ASN A 1 114 ? -9.904 18.227 17.263 1.00 85.75 114 ASN A O 1
ATOM 874 N N . THR A 1 115 ? -9.786 16.070 16.648 1.00 85.19 115 THR A N 1
ATOM 875 C CA . THR A 1 115 ? -10.861 15.617 17.536 1.00 85.19 115 THR A CA 1
ATOM 876 C C . THR A 1 115 ? -10.338 15.568 18.975 1.00 85.19 115 THR A C 1
ATOM 878 O O . THR A 1 115 ? -9.286 14.965 19.207 1.00 85.19 115 THR A O 1
ATOM 881 N N . PRO A 1 116 ? -11.030 16.186 19.950 1.00 84.31 116 PRO A N 1
ATOM 882 C CA . PRO A 1 116 ? -10.634 16.116 21.353 1.00 84.31 116 PRO A CA 1
ATOM 883 C C . PRO A 1 116 ? -10.474 14.666 21.827 1.00 84.31 116 PRO A C 1
ATOM 885 O O . PRO A 1 116 ? -11.281 13.807 21.481 1.00 84.31 116 PRO A O 1
ATOM 888 N N . GLY A 1 117 ? -9.415 14.399 22.593 1.00 83.56 117 GLY A N 1
ATOM 889 C CA . GLY A 1 117 ? -9.091 13.064 23.106 1.00 83.56 117 GLY A CA 1
ATOM 890 C C . GLY A 1 117 ? -8.270 12.186 22.156 1.00 83.56 117 GLY A C 1
ATOM 891 O O . GLY A 1 117 ? -7.669 11.220 22.617 1.00 83.56 117 GLY A O 1
ATOM 892 N N . VAL A 1 118 ? -8.170 12.498 20.858 1.00 84.31 118 VAL A N 1
ATOM 893 C CA . VAL A 1 118 ? -7.328 11.719 19.932 1.00 84.31 118 VAL A CA 1
ATOM 894 C C . VAL A 1 118 ? -5.853 12.030 20.174 1.00 84.31 118 VAL A C 1
ATOM 896 O O . VAL A 1 118 ? -5.391 13.147 19.941 1.00 84.31 118 VAL A O 1
ATOM 899 N N . GLU A 1 119 ? -5.088 11.022 20.583 1.00 83.50 119 GLU A N 1
ATOM 900 C CA . GLU A 1 119 ? -3.648 11.159 20.836 1.00 83.50 119 GLU A CA 1
ATOM 901 C C . GLU A 1 119 ? -2.819 10.701 19.639 1.00 83.50 119 GLU A C 1
ATOM 903 O O . GLU A 1 119 ? -1.790 11.299 19.298 1.00 83.50 119 GLU A O 1
ATOM 908 N N . ARG A 1 120 ? -3.286 9.647 18.964 1.00 82.50 120 ARG A N 1
ATOM 909 C CA . ARG A 1 120 ? -2.576 9.035 17.846 1.00 82.50 120 ARG A CA 1
ATOM 910 C C . ARG A 1 120 ? -3.535 8.566 16.768 1.00 82.50 120 ARG A C 1
ATOM 912 O O . ARG A 1 120 ? -4.628 8.082 17.039 1.00 82.50 120 ARG A O 1
ATOM 919 N N . LEU A 1 121 ? -3.062 8.664 15.531 1.00 82.25 121 LEU A N 1
ATOM 920 C CA . LEU A 1 121 ? -3.679 8.038 14.374 1.00 82.25 121 LEU A CA 1
ATOM 921 C C . LEU A 1 121 ? -2.736 6.967 13.834 1.00 82.25 121 LEU A C 1
ATOM 923 O O . LEU A 1 121 ? -1.549 7.215 13.611 1.00 82.25 121 LEU A O 1
ATOM 927 N N . MET A 1 122 ? -3.276 5.785 13.591 1.00 80.69 122 MET A N 1
ATOM 928 C CA . MET A 1 122 ? -2.607 4.703 12.883 1.00 80.69 122 MET A CA 1
ATOM 929 C C . MET A 1 122 ? -3.381 4.411 11.605 1.00 80.69 122 MET A C 1
ATOM 931 O O . MET A 1 122 ? -4.600 4.538 11.560 1.00 80.69 122 MET A O 1
ATOM 935 N N . MET A 1 123 ? -2.677 4.063 10.531 1.00 78.81 123 MET A N 1
ATOM 936 C CA . MET A 1 123 ? -3.311 3.863 9.234 1.00 78.81 123 MET A CA 1
ATOM 937 C C . MET A 1 123 ? -2.800 2.596 8.564 1.00 78.81 123 MET A C 1
ATOM 939 O O . MET A 1 123 ? -1.616 2.481 8.246 1.00 78.81 123 MET A O 1
ATOM 943 N N . LEU A 1 124 ? -3.725 1.691 8.255 1.00 71.38 124 LEU A N 1
ATOM 944 C CA . LEU A 1 124 ? -3.473 0.550 7.383 1.00 71.38 124 LEU A CA 1
ATOM 945 C C . LEU A 1 124 ? -3.924 0.919 5.974 1.00 71.38 124 LEU A C 1
ATOM 947 O O . LEU A 1 124 ? -5.089 1.229 5.749 1.00 71.38 124 LEU A O 1
ATOM 951 N N . THR A 1 125 ? -2.989 0.939 5.024 1.00 70.88 125 THR A N 1
ATOM 952 C CA . THR A 1 125 ? -3.277 1.302 3.632 1.00 70.88 125 THR A CA 1
ATOM 953 C C . THR A 1 125 ? -3.098 0.112 2.704 1.00 70.88 125 THR A C 1
ATOM 955 O O . THR A 1 125 ? -1.998 -0.421 2.588 1.00 70.88 125 THR A O 1
ATOM 958 N N . ALA A 1 126 ? -4.151 -0.192 1.958 1.00 69.56 126 ALA A N 1
ATOM 959 C CA . ALA A 1 126 ? -4.133 -0.982 0.741 1.00 69.56 126 ALA A CA 1
ATOM 960 C C . ALA A 1 126 ? -4.031 -0.045 -0.477 1.00 69.56 126 ALA A C 1
ATOM 962 O O . ALA A 1 126 ? -4.628 1.035 -0.489 1.00 69.56 126 ALA A O 1
ATOM 963 N N . ALA A 1 127 ? -3.249 -0.405 -1.495 1.00 73.38 127 ALA A N 1
ATOM 964 C CA . ALA A 1 127 ? -3.115 0.415 -2.698 1.00 73.38 127 ALA A CA 1
ATOM 965 C C . ALA A 1 127 ? -2.943 -0.440 -3.955 1.00 73.38 127 ALA A C 1
ATOM 967 O O . ALA A 1 127 ? -1.959 -1.166 -4.099 1.00 73.38 127 ALA A O 1
ATOM 968 N N . ASP A 1 128 ? -3.873 -0.260 -4.885 1.00 70.44 128 ASP A N 1
ATOM 969 C CA . ASP A 1 128 ? -3.877 -0.835 -6.221 1.00 70.44 128 ASP A CA 1
ATOM 970 C C . ASP A 1 128 ? -3.316 0.184 -7.226 1.00 70.44 128 ASP A C 1
ATOM 972 O O . ASP A 1 128 ? -3.774 1.327 -7.293 1.00 70.44 128 ASP A O 1
ATOM 976 N N . PHE A 1 129 ? -2.303 -0.211 -8.001 1.00 73.00 129 PHE A N 1
ATOM 977 C CA . PHE A 1 129 ? -1.696 0.629 -9.034 1.00 73.00 129 PHE A CA 1
ATOM 978 C C . PHE A 1 129 ? -2.006 0.064 -10.414 1.00 73.00 129 PHE A C 1
ATOM 980 O O . PHE A 1 129 ? -1.627 -1.053 -10.752 1.00 73.00 129 PHE A O 1
ATOM 987 N N . LYS A 1 130 ? -2.592 0.900 -11.269 1.00 76.94 130 LYS A N 1
ATOM 988 C CA . LYS A 1 130 ? -2.814 0.600 -12.682 1.00 76.94 130 LYS A CA 1
ATOM 989 C C . LYS A 1 130 ? -1.735 1.269 -13.510 1.00 76.94 130 LYS A C 1
ATOM 991 O O . LYS A 1 130 ? -1.608 2.492 -13.505 1.00 76.94 130 LYS A O 1
ATOM 996 N N . TYR A 1 131 ? -0.990 0.473 -14.268 1.00 73.62 131 TYR A N 1
ATOM 997 C CA . TYR A 1 131 ? 0.062 0.955 -15.161 1.00 73.62 131 TYR A CA 1
ATOM 998 C C . TYR A 1 131 ? -0.437 1.092 -16.609 1.00 73.62 131 TYR A C 1
ATOM 1000 O O . TYR A 1 131 ? -1.348 0.381 -17.057 1.00 73.62 131 TYR A O 1
ATOM 1008 N N . GLN A 1 132 ? 0.173 2.019 -17.348 1.00 75.38 132 GLN A N 1
ATOM 1009 C CA . GLN A 1 132 ? 0.070 2.157 -18.800 1.00 75.38 132 GLN A CA 1
ATOM 1010 C C . GLN A 1 132 ? 1.492 2.148 -19.380 1.00 75.38 132 GLN A C 1
ATOM 1012 O O . GLN A 1 132 ? 2.185 3.168 -19.386 1.00 75.38 132 GLN A O 1
ATOM 1017 N N . GLY A 1 133 ? 1.941 0.976 -19.836 1.00 78.94 133 GLY A N 1
ATOM 1018 C CA . GLY A 1 133 ? 3.348 0.753 -20.165 1.00 78.94 133 GLY A CA 1
ATOM 1019 C C . GLY A 1 133 ? 4.211 0.799 -18.901 1.00 78.94 133 GLY A C 1
ATOM 1020 O O . GLY A 1 133 ? 3.914 0.120 -17.923 1.00 78.94 133 GLY A O 1
ATOM 1021 N N . LEU A 1 134 ? 5.261 1.623 -18.908 1.00 72.94 134 LEU A N 1
ATOM 1022 C CA . LEU A 1 134 ? 6.193 1.767 -17.779 1.00 72.94 134 LEU A CA 1
ATOM 1023 C C . LEU A 1 134 ? 5.765 2.823 -16.756 1.00 72.94 134 LEU A C 1
ATOM 1025 O O . LEU A 1 134 ? 6.381 2.942 -15.699 1.00 72.94 134 LEU A O 1
ATOM 1029 N N . VAL A 1 135 ? 4.722 3.589 -17.063 1.00 77.00 135 VAL A N 1
ATOM 1030 C CA . VAL A 1 135 ? 4.242 4.687 -16.225 1.00 77.00 135 VAL A CA 1
ATOM 1031 C C . VAL A 1 135 ? 3.034 4.223 -15.424 1.00 77.00 135 VAL A C 1
ATOM 1033 O O . VAL A 1 135 ? 2.084 3.666 -15.979 1.00 77.00 135 VAL A O 1
ATOM 1036 N N . ALA A 1 136 ? 3.056 4.464 -14.115 1.00 77.25 136 ALA A N 1
ATOM 1037 C CA . ALA A 1 136 ? 1.881 4.277 -13.274 1.00 77.25 136 ALA A CA 1
ATOM 1038 C C . ALA A 1 136 ? 0.810 5.306 -13.682 1.00 77.25 136 ALA A C 1
ATOM 1040 O O . ALA A 1 136 ? 1.045 6.505 -13.607 1.00 77.25 136 ALA A O 1
ATOM 1041 N N . ASP A 1 137 ? -0.345 4.861 -14.173 1.00 81.94 137 ASP A N 1
ATOM 1042 C CA . ASP A 1 137 ? -1.420 5.733 -14.664 1.00 81.94 137 ASP A CA 1
ATOM 1043 C C . ASP A 1 137 ? -2.325 6.188 -13.522 1.00 81.94 137 ASP A C 1
ATOM 1045 O O . ASP A 1 137 ? -2.597 7.379 -13.364 1.00 81.94 137 ASP A O 1
ATOM 1049 N N . ARG A 1 138 ? -2.773 5.231 -12.710 1.00 83.88 138 ARG A N 1
ATOM 1050 C CA . A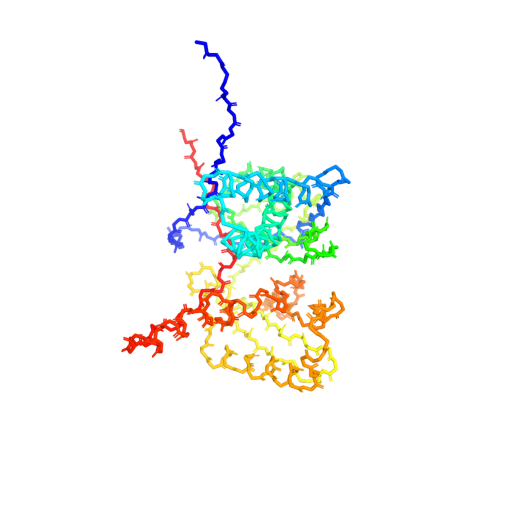RG A 1 138 ? -3.724 5.466 -11.629 1.00 83.88 138 ARG A CA 1
ATOM 1051 C C . ARG A 1 138 ? -3.338 4.668 -10.400 1.00 83.88 138 ARG A C 1
ATOM 1053 O O . ARG A 1 138 ? -2.801 3.572 -10.512 1.00 83.88 138 ARG A O 1
ATOM 1060 N N . VAL A 1 139 ? -3.652 5.222 -9.241 1.00 82.00 139 VAL A N 1
ATOM 1061 C CA . VAL A 1 139 ? -3.674 4.497 -7.978 1.00 82.00 139 VAL A CA 1
ATOM 1062 C C . VAL A 1 139 ? -5.070 4.593 -7.379 1.00 82.00 139 VAL A C 1
ATOM 1064 O O . VAL A 1 139 ? -5.682 5.663 -7.398 1.00 82.00 139 VAL A O 1
ATOM 1067 N N . GLU A 1 140 ? -5.569 3.472 -6.879 1.00 81.69 140 GLU A N 1
ATOM 1068 C CA . GLU A 1 140 ? -6.774 3.364 -6.066 1.00 81.69 140 GLU A CA 1
ATOM 1069 C C . GLU A 1 140 ? -6.330 2.857 -4.700 1.00 81.69 140 GLU A C 1
ATOM 1071 O O . GLU A 1 140 ? -5.814 1.751 -4.576 1.00 81.69 140 GLU A O 1
ATOM 1076 N N . ALA A 1 141 ? -6.425 3.705 -3.683 1.00 77.94 141 ALA A N 1
ATOM 1077 C CA . ALA A 1 141 ? -5.830 3.413 -2.395 1.00 77.94 141 ALA A CA 1
ATOM 1078 C C . ALA A 1 141 ? -6.862 3.556 -1.279 1.00 77.94 141 ALA A C 1
ATOM 1080 O O . ALA A 1 141 ? -7.418 4.637 -1.078 1.00 77.94 141 ALA A O 1
ATOM 1081 N N . GLN A 1 142 ? -7.067 2.470 -0.545 1.00 77.56 142 GLN A N 1
ATOM 1082 C CA . GLN A 1 142 ? -8.029 2.331 0.537 1.00 77.56 142 GLN A CA 1
ATOM 1083 C C . GLN A 1 142 ? -7.284 2.330 1.871 1.00 77.56 142 GLN A C 1
ATOM 1085 O O . GLN A 1 142 ? -6.284 1.631 2.032 1.00 77.56 142 GLN A O 1
ATOM 1090 N N . SER A 1 143 ? -7.740 3.140 2.819 1.00 79.19 143 SER A 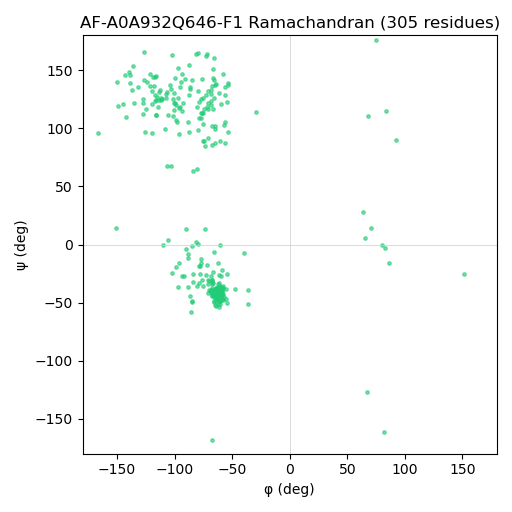N 1
ATOM 1091 C CA . SER A 1 143 ? -7.097 3.273 4.124 1.00 79.19 143 SER A CA 1
ATOM 1092 C C . SER A 1 143 ? -8.081 3.075 5.258 1.00 79.19 143 SER A C 1
ATOM 1094 O O . SER A 1 143 ? -9.067 3.804 5.339 1.00 79.19 143 SER A O 1
ATOM 1096 N N . LEU A 1 144 ? -7.772 2.145 6.156 1.00 79.69 144 LEU A N 1
ATOM 1097 C CA . LEU A 1 144 ? -8.386 2.085 7.475 1.00 79.69 144 LEU A CA 1
ATOM 1098 C C . LEU A 1 144 ? -7.618 2.965 8.442 1.00 79.69 144 LEU A C 1
ATOM 1100 O O . LEU A 1 144 ? -6.385 2.907 8.482 1.00 79.69 144 LEU A O 1
ATOM 1104 N N . ILE A 1 145 ? -8.357 3.753 9.215 1.00 84.62 145 ILE A N 1
ATOM 1105 C CA . ILE A 1 145 ? -7.794 4.633 10.229 1.00 84.62 145 ILE A CA 1
ATOM 1106 C C . ILE A 1 145 ? -8.179 4.107 11.599 1.00 84.62 145 ILE A C 1
ATOM 1108 O O . ILE A 1 145 ? -9.359 3.950 11.894 1.00 84.62 145 ILE A O 1
ATOM 1112 N N . PHE A 1 146 ? -7.169 3.884 12.422 1.00 85.06 146 PHE A N 1
ATOM 1113 C CA . PHE A 1 146 ? -7.313 3.567 13.826 1.00 85.06 146 PHE A CA 1
ATOM 1114 C C . PHE A 1 146 ? -6.957 4.810 14.639 1.00 85.06 146 PHE A C 1
ATOM 1116 O O . PHE A 1 146 ? -5.987 5.505 14.319 1.00 85.06 146 PHE A O 1
ATOM 1123 N N . LEU A 1 147 ? -7.737 5.103 15.669 1.00 87.75 147 LEU A N 1
ATOM 1124 C CA . LEU A 1 147 ? -7.510 6.210 16.586 1.00 87.75 147 LEU A CA 1
ATOM 1125 C C . LEU A 1 147 ? -7.228 5.653 17.971 1.00 87.75 147 LEU A C 1
ATOM 1127 O O . LEU A 1 147 ? -8.032 4.885 18.491 1.00 87.75 147 LEU A O 1
ATOM 1131 N N . GLU A 1 148 ? -6.122 6.075 18.568 1.00 87.38 148 GLU A N 1
ATOM 1132 C CA . GLU A 1 148 ? -5.866 5.850 19.989 1.00 87.38 148 GLU A CA 1
ATOM 1133 C C . GLU A 1 148 ? -6.312 7.079 20.774 1.00 87.38 148 GLU A C 1
ATOM 1135 O O . GLU A 1 148 ? -6.026 8.224 20.391 1.00 87.38 148 GLU A O 1
ATOM 1140 N N . SER A 1 149 ? -6.996 6.827 21.884 1.00 87.38 149 SER A N 1
ATOM 1141 C CA . SER A 1 149 ? -7.446 7.855 22.809 1.00 87.38 149 SER A CA 1
ATOM 1142 C C . SER A 1 149 ? -7.266 7.417 24.258 1.00 87.38 149 SER A C 1
ATOM 1144 O O . SER A 1 149 ? -7.403 6.238 24.605 1.00 87.38 149 SER A O 1
ATOM 1146 N N . SER A 1 150 ? -6.961 8.384 25.117 1.00 83.25 150 SER A N 1
ATOM 1147 C CA . SER A 1 150 ? -6.955 8.212 26.570 1.00 83.25 150 SER A CA 1
ATOM 1148 C C . SER A 1 150 ? -8.359 8.254 27.181 1.00 83.25 150 SER A C 1
ATOM 1150 O O . SER A 1 150 ? -8.549 7.749 28.290 1.00 83.25 150 SER A O 1
ATOM 1152 N N . GLU A 1 151 ? -9.343 8.798 26.461 1.00 86.00 151 GLU A N 1
ATOM 1153 C CA . GLU A 1 151 ? -10.727 8.962 26.907 1.00 86.00 151 GLU A CA 1
ATOM 1154 C C . GLU A 1 151 ? -11.712 8.346 25.901 1.00 86.00 151 GLU A C 1
ATOM 1156 O O . GLU A 1 151 ? -11.365 8.008 24.768 1.00 86.00 151 GLU A O 1
ATOM 1161 N N . ALA A 1 152 ? -12.965 8.165 26.317 1.00 84.50 152 ALA A N 1
ATOM 1162 C CA . ALA A 1 152 ? -14.005 7.736 25.394 1.00 84.50 152 ALA A CA 1
ATOM 1163 C C . ALA A 1 152 ? -14.334 8.882 24.426 1.00 84.50 152 ALA A C 1
ATOM 1165 O O . ALA A 1 152 ? -14.720 9.971 24.857 1.00 84.50 152 ALA A O 1
ATOM 1166 N N . ILE A 1 153 ? -14.185 8.645 23.122 1.00 83.81 153 ILE A N 1
ATOM 1167 C CA . ILE A 1 153 ? -14.536 9.636 22.102 1.00 83.81 153 ILE A CA 1
ATOM 1168 C C . ILE A 1 153 ? -16.050 9.597 21.906 1.00 83.81 153 ILE A C 1
ATOM 1170 O O . ILE A 1 153 ? -16.630 8.526 21.727 1.00 83.81 153 ILE A O 1
ATOM 1174 N N . ASP A 1 154 ? -16.693 10.767 21.900 1.00 80.06 154 ASP A N 1
ATOM 1175 C CA . ASP A 1 154 ? -18.106 10.849 21.532 1.00 80.06 154 ASP A CA 1
ATOM 1176 C C . ASP A 1 154 ? -18.281 10.328 20.103 1.00 80.06 154 ASP A C 1
ATOM 1178 O O . ASP A 1 154 ? -17.697 10.864 19.159 1.00 80.06 154 ASP A O 1
ATOM 1182 N N . LEU A 1 155 ? -19.098 9.287 19.957 1.00 70.12 155 LEU A N 1
ATOM 1183 C CA . LEU A 1 155 ? -19.380 8.636 18.688 1.00 70.12 155 LEU A CA 1
ATOM 1184 C C . LEU A 1 155 ? -20.129 9.543 17.711 1.00 70.12 155 LEU A C 1
ATOM 1186 O O . LEU A 1 155 ? -20.313 9.118 16.585 1.00 70.12 155 LEU A O 1
ATOM 1190 N N . LYS A 1 156 ? -20.576 10.749 18.085 1.00 74.19 156 LYS A N 1
ATOM 1191 C CA . LYS A 1 156 ? -21.264 11.698 17.193 1.00 74.19 156 LYS A CA 1
ATOM 1192 C C . LYS A 1 156 ? -20.371 12.878 16.812 1.00 74.19 156 LYS A C 1
ATOM 1194 O O . LYS A 1 156 ? -20.634 14.019 17.192 1.00 74.19 156 LYS A O 1
ATOM 1199 N N . GLN A 1 157 ? -19.320 12.626 16.033 1.00 80.75 157 GLN A N 1
ATOM 1200 C CA . GLN A 1 157 ? -18.439 13.691 15.552 1.00 80.75 157 GLN A CA 1
ATOM 1201 C C . GLN A 1 157 ? -18.932 14.313 14.235 1.00 80.75 157 GLN A C 1
ATOM 1203 O O . GLN A 1 157 ? -19.566 13.641 13.420 1.00 80.75 157 GLN A O 1
ATOM 1208 N N . PRO A 1 158 ? -18.580 15.584 13.944 1.00 79.56 158 PRO A N 1
ATOM 1209 C CA . PRO A 1 158 ? -18.947 16.250 12.689 1.00 79.56 158 PRO A CA 1
ATOM 1210 C C . PRO A 1 158 ? -18.437 15.548 11.422 1.00 79.56 158 PRO A C 1
ATOM 1212 O O . PRO A 1 158 ? -18.945 15.782 10.330 1.00 79.56 158 PRO A O 1
ATOM 1215 N N . TRP A 1 159 ? -17.396 14.723 11.538 1.00 81.12 159 TRP A N 1
ATOM 1216 C CA . TRP A 1 159 ? -16.822 13.987 10.414 1.00 81.12 159 TRP A CA 1
ATOM 1217 C C . TRP A 1 159 ? -17.461 12.608 10.197 1.00 81.12 159 TRP A C 1
ATOM 1219 O O . TRP A 1 159 ? -17.130 11.963 9.201 1.00 81.12 159 TRP A O 1
ATOM 1229 N N . ASN A 1 160 ? -18.395 12.170 11.050 1.00 83.94 160 ASN A N 1
ATOM 1230 C CA . ASN A 1 160 ? -19.086 10.885 10.903 1.00 83.94 160 ASN A CA 1
ATOM 1231 C C . ASN A 1 160 ? -19.843 10.758 9.581 1.00 83.94 160 ASN A C 1
ATOM 1233 O O . ASN A 1 160 ? -19.847 9.695 8.972 1.00 83.94 160 ASN A O 1
ATOM 1237 N N . GLU A 1 161 ? -20.457 11.836 9.090 1.00 83.00 161 GLU A N 1
ATOM 1238 C CA . GLU A 1 161 ? -21.170 11.799 7.805 1.00 83.00 161 GLU A CA 1
ATOM 1239 C C . GLU A 1 161 ? -20.224 11.466 6.636 1.00 83.00 161 GLU A C 1
ATOM 1241 O O . GLU A 1 161 ? -20.595 10.791 5.673 1.00 83.00 161 GLU A O 1
ATOM 1246 N N . GLU A 1 162 ? -18.968 11.911 6.726 1.00 82.56 162 GLU A N 1
ATOM 1247 C CA . GLU A 1 162 ? -17.961 11.715 5.686 1.00 82.56 162 GLU A CA 1
ATOM 1248 C C . GLU A 1 162 ? -17.229 10.372 5.842 1.00 82.56 162 GLU A C 1
ATOM 1250 O O . GLU A 1 162 ? -17.045 9.652 4.850 1.00 82.56 162 GLU A O 1
ATOM 1255 N N . LEU A 1 163 ? -16.839 10.042 7.078 1.00 84.19 163 LEU A N 1
ATOM 1256 C CA . LEU A 1 163 ? -15.919 8.959 7.442 1.00 84.19 163 LEU A CA 1
ATOM 1257 C C . LEU A 1 163 ? -16.596 7.775 8.158 1.00 84.19 163 LEU A C 1
ATOM 1259 O O . LEU A 1 163 ? -15.944 6.779 8.448 1.00 84.19 163 LEU A O 1
ATOM 1263 N N . GLY A 1 164 ? -17.905 7.828 8.379 1.00 84.38 164 GLY A N 1
ATOM 1264 C CA . GLY A 1 164 ? -18.643 6.802 9.111 1.00 84.38 164 GLY A CA 1
ATOM 1265 C C . GLY A 1 164 ? -18.415 6.854 10.621 1.00 84.38 164 GLY A C 1
ATOM 1266 O O . GLY A 1 164 ? -17.629 7.654 11.131 1.00 84.38 164 GLY A O 1
ATOM 1267 N N . ASP A 1 165 ? -19.134 5.984 11.324 1.00 85.94 165 ASP A N 1
ATOM 1268 C CA . ASP A 1 165 ? -19.066 5.879 12.779 1.00 85.94 165 ASP A CA 1
ATOM 1269 C C . ASP A 1 165 ? -17.751 5.246 13.252 1.00 85.94 165 ASP A C 1
ATOM 1271 O O . ASP A 1 165 ? -17.018 4.613 12.486 1.00 85.94 165 ASP A O 1
ATOM 1275 N N . LEU A 1 166 ? -17.451 5.414 14.537 1.00 86.31 166 LEU A N 1
ATOM 1276 C CA . LEU A 1 166 ? -16.342 4.720 15.178 1.00 86.31 166 LEU A CA 1
ATOM 1277 C C . LEU A 1 166 ? -16.781 3.350 15.686 1.00 86.31 166 LEU A C 1
ATOM 1279 O O . LEU A 1 166 ? -17.812 3.211 16.341 1.00 86.31 166 LEU A O 1
ATOM 1283 N N . VAL A 1 167 ? -15.944 2.354 15.425 1.00 86.12 167 VAL A N 1
ATOM 1284 C CA . VAL A 1 167 ? -16.053 1.007 15.978 1.00 86.12 167 VAL A CA 1
ATOM 1285 C C . VAL A 1 167 ? -14.974 0.862 17.039 1.00 86.12 167 VAL A C 1
ATOM 1287 O O . VAL A 1 167 ? -13.787 0.872 16.721 1.00 86.12 167 VAL A O 1
ATOM 1290 N N . GLU A 1 168 ? -15.367 0.760 18.304 1.00 87.38 168 GLU A N 1
ATOM 1291 C CA . GLU A 1 168 ? -14.415 0.500 19.384 1.00 87.38 168 GLU A CA 1
ATOM 1292 C C . GLU A 1 168 ? -13.844 -0.920 19.258 1.00 87.38 168 GLU A C 1
ATOM 1294 O O . GLU A 1 168 ? -14.578 -1.899 19.107 1.00 87.38 168 GLU A O 1
ATOM 1299 N N . ILE A 1 169 ? -12.519 -1.030 19.313 1.00 85.94 169 ILE A N 1
ATOM 1300 C CA . ILE A 1 169 ? -11.793 -2.296 19.342 1.00 85.94 169 ILE A CA 1
ATOM 1301 C C . ILE A 1 169 ? -11.504 -2.610 20.804 1.00 85.94 169 ILE A C 1
ATOM 1303 O O . ILE A 1 169 ? -10.523 -2.138 21.373 1.00 85.94 169 ILE A O 1
ATOM 1307 N N . ALA A 1 170 ? -12.380 -3.412 21.404 1.00 81.69 170 ALA A N 1
ATOM 1308 C CA . ALA A 1 170 ? -12.283 -3.775 22.816 1.00 81.69 170 ALA A CA 1
ATOM 1309 C C . ALA A 1 170 ? -11.081 -4.686 23.133 1.00 81.69 170 ALA A C 1
ATOM 1311 O O . ALA A 1 170 ? -10.599 -4.683 24.261 1.00 81.69 170 ALA A O 1
ATOM 1312 N N . ASP A 1 171 ? -10.612 -5.471 22.157 1.00 81.81 171 ASP A N 1
ATOM 1313 C CA . ASP A 1 171 ? -9.532 -6.443 22.342 1.00 81.81 171 ASP A CA 1
ATOM 1314 C C . ASP A 1 171 ? -8.616 -6.492 21.105 1.00 81.81 171 ASP A C 1
ATOM 1316 O O . ASP A 1 171 ? -8.999 -6.944 20.017 1.00 81.81 171 ASP A O 1
ATOM 1320 N N . LEU A 1 172 ? -7.397 -5.983 21.288 1.00 75.94 172 LEU A N 1
ATOM 1321 C CA . LEU A 1 172 ? -6.338 -5.927 20.282 1.00 75.94 172 LEU A CA 1
ATOM 1322 C C . LEU A 1 172 ? -5.738 -7.299 19.960 1.00 75.94 172 LEU A C 1
ATOM 1324 O O . LEU A 1 172 ? -5.377 -7.545 18.807 1.00 75.94 172 LEU A O 1
ATOM 1328 N N . GLU A 1 173 ? -5.653 -8.184 20.952 1.00 78.69 173 GLU A N 1
ATOM 1329 C CA . GLU A 1 173 ? -5.095 -9.529 20.800 1.00 78.69 173 GLU A CA 1
ATOM 1330 C C . GLU A 1 173 ? -6.084 -10.443 20.067 1.00 78.69 173 GLU A C 1
ATOM 1332 O O . GLU A 1 173 ? -5.697 -11.274 19.236 1.00 78.69 173 GLU A O 1
ATOM 1337 N N . ALA A 1 174 ? -7.382 -10.260 20.324 1.00 83.12 174 ALA A N 1
ATOM 1338 C CA . ALA A 1 174 ? -8.435 -11.013 19.653 1.00 83.12 174 ALA A CA 1
ATOM 1339 C C . ALA A 1 174 ? -8.738 -10.507 18.234 1.00 83.12 174 ALA A C 1
ATOM 1341 O O . ALA A 1 174 ? -9.218 -11.283 17.402 1.00 83.12 174 ALA A O 1
ATOM 1342 N N . THR A 1 175 ? -8.459 -9.236 17.929 1.00 85.44 175 THR A N 1
ATOM 1343 C CA . THR A 1 175 ? -8.656 -8.683 16.581 1.00 85.44 175 THR A CA 1
ATOM 1344 C C . THR A 1 175 ? -7.527 -9.126 15.656 1.00 85.44 175 THR A C 1
ATOM 1346 O O . THR A 1 175 ? -6.349 -8.915 15.935 1.00 85.44 175 THR A O 1
ATOM 1349 N N . ARG A 1 176 ? -7.873 -9.740 14.522 1.00 87.69 176 ARG A N 1
ATOM 1350 C CA . ARG A 1 176 ? -6.914 -10.345 13.590 1.00 87.69 176 ARG A CA 1
ATOM 1351 C C . ARG A 1 176 ? -6.920 -9.668 12.232 1.00 87.69 176 ARG A C 1
ATOM 1353 O O . ARG A 1 176 ? -7.961 -9.282 11.713 1.00 87.69 176 ARG A O 1
ATOM 1360 N N . VAL A 1 177 ? -5.750 -9.589 11.616 1.00 83.81 177 VAL A N 1
ATOM 1361 C CA . VAL A 1 177 ? -5.580 -9.255 10.205 1.00 83.81 177 VAL A CA 1
ATOM 1362 C C . VAL A 1 177 ? -5.353 -10.555 9.442 1.00 83.81 177 VAL A C 1
ATOM 1364 O O . VAL A 1 177 ? -4.354 -11.249 9.641 1.00 83.81 177 VAL A O 1
ATOM 1367 N N . ARG A 1 178 ? -6.295 -10.882 8.560 1.00 88.75 178 ARG A N 1
ATOM 1368 C CA . ARG A 1 178 ? -6.205 -11.991 7.614 1.00 88.75 178 ARG A CA 1
ATOM 1369 C C . ARG A 1 178 ? -5.696 -11.461 6.284 1.00 88.75 178 ARG A C 1
ATOM 1371 O O . ARG A 1 178 ? -6.351 -10.629 5.668 1.00 88.75 178 ARG A O 1
ATOM 1378 N N . MET A 1 179 ? -4.550 -11.944 5.829 1.00 87.44 179 MET A N 1
ATOM 1379 C CA . MET A 1 179 ? -4.014 -11.682 4.498 1.00 87.44 179 MET A CA 1
ATOM 1380 C C . MET A 1 179 ? -4.133 -12.942 3.649 1.00 87.44 179 MET A C 1
ATOM 1382 O O . MET A 1 179 ? -3.647 -13.999 4.034 1.00 87.44 179 MET A O 1
ATOM 1386 N N . THR A 1 180 ? -4.754 -12.824 2.486 1.00 89.31 180 THR A N 1
ATOM 1387 C CA . THR A 1 180 ? -5.001 -13.941 1.579 1.00 89.31 180 THR A CA 1
ATOM 1388 C C . THR A 1 180 ? -4.316 -13.677 0.253 1.00 89.31 180 THR A C 1
ATOM 1390 O O . THR A 1 180 ? -4.621 -12.685 -0.415 1.00 89.31 180 THR A O 1
ATOM 1393 N N . LEU A 1 181 ? -3.414 -14.570 -0.143 1.00 88.69 181 LEU A N 1
ATOM 1394 C CA . LEU A 1 181 ? -2.871 -14.597 -1.492 1.00 88.69 181 LEU A CA 1
ATOM 1395 C C . LEU A 1 181 ? -3.917 -15.217 -2.426 1.00 88.69 181 LEU A C 1
ATOM 1397 O O . LEU A 1 181 ? -4.251 -16.392 -2.314 1.00 88.69 181 LEU A O 1
ATOM 1401 N N . ALA A 1 182 ? -4.441 -14.398 -3.330 1.00 86.81 182 ALA A N 1
ATOM 1402 C CA . ALA A 1 182 ? -5.334 -14.800 -4.402 1.00 86.81 182 ALA A CA 1
ATOM 1403 C C . ALA A 1 182 ? -4.535 -14.901 -5.707 1.00 86.81 182 ALA A C 1
ATOM 1405 O O . ALA A 1 182 ? -3.934 -13.912 -6.141 1.00 86.81 182 ALA A O 1
ATOM 1406 N N . ILE A 1 183 ? -4.545 -16.088 -6.310 1.00 86.06 183 ILE A N 1
ATOM 1407 C CA . ILE A 1 183 ? -3.982 -16.377 -7.630 1.00 86.06 183 ILE A CA 1
ATOM 1408 C C . ILE A 1 183 ? -5.146 -16.818 -8.519 1.00 86.06 183 ILE A C 1
ATOM 1410 O O . ILE A 1 183 ? -5.880 -17.737 -8.164 1.00 86.06 183 ILE A O 1
ATOM 1414 N N . ASP A 1 184 ? -5.360 -16.135 -9.641 1.00 76.81 184 ASP A N 1
ATOM 1415 C CA . ASP A 1 184 ? -6.457 -16.456 -10.554 1.00 76.81 184 ASP A CA 1
ATOM 1416 C C . ASP A 1 184 ? -6.309 -17.880 -11.116 1.00 76.81 184 ASP A C 1
ATOM 1418 O O . ASP A 1 184 ? -5.242 -18.265 -11.597 1.00 76.81 184 ASP A O 1
ATOM 1422 N N . GLY A 1 185 ? -7.386 -18.664 -11.044 1.00 72.69 185 GLY A N 1
ATOM 1423 C CA . GLY A 1 185 ? -7.400 -20.077 -11.437 1.00 72.69 185 GLY A CA 1
ATOM 1424 C C . GLY A 1 185 ? -6.896 -21.069 -10.381 1.00 72.69 185 GLY A C 1
ATOM 1425 O O . GLY A 1 185 ? -6.975 -22.270 -10.630 1.00 72.69 185 GLY A O 1
ATOM 1426 N N . ASP A 1 186 ? -6.425 -20.603 -9.222 1.00 73.94 186 ASP A N 1
ATOM 1427 C CA . ASP A 1 186 ? -6.136 -21.461 -8.069 1.00 73.94 186 ASP A CA 1
ATOM 1428 C C . ASP A 1 186 ? -7.371 -21.573 -7.159 1.00 73.94 186 ASP A C 1
ATOM 1430 O O . ASP A 1 186 ? -8.131 -20.614 -6.989 1.00 73.94 186 ASP A O 1
ATOM 1434 N N . HIS A 1 187 ? -7.599 -22.758 -6.597 1.00 63.22 187 HIS A N 1
ATOM 1435 C CA . HIS A 1 187 ? -8.775 -23.048 -5.773 1.00 63.22 187 HIS A CA 1
ATOM 1436 C C . HIS A 1 187 ? -8.492 -22.962 -4.272 1.00 63.22 187 HIS A C 1
ATOM 1438 O O . HIS A 1 187 ? -9.434 -22.743 -3.509 1.00 63.22 187 HIS A O 1
ATOM 1444 N N . ASP A 1 188 ? -7.223 -23.042 -3.861 1.00 77.88 188 ASP A N 1
ATOM 1445 C CA . ASP A 1 188 ? -6.842 -23.042 -2.451 1.00 77.88 188 ASP A CA 1
ATOM 1446 C C . ASP A 1 188 ? -6.166 -21.715 -2.062 1.00 77.88 188 ASP A C 1
ATOM 1448 O O . ASP A 1 188 ? -4.977 -21.509 -2.315 1.00 77.88 188 ASP A O 1
ATOM 1452 N N . PRO A 1 189 ? -6.899 -20.771 -1.437 1.00 80.38 189 PRO A N 1
ATOM 1453 C CA . PRO A 1 189 ? -6.316 -19.507 -1.015 1.00 80.38 189 PRO A CA 1
ATOM 1454 C C . PRO A 1 189 ? -5.277 -19.734 0.088 1.00 80.38 189 PRO A C 1
ATOM 1456 O O . PRO A 1 189 ? -5.581 -20.289 1.145 1.00 80.38 189 PRO A O 1
ATOM 1459 N N . LEU A 1 190 ? -4.060 -19.229 -0.114 1.00 87.38 190 LEU A N 1
ATOM 1460 C CA . LEU A 1 190 ? -3.034 -19.241 0.926 1.00 87.38 190 LEU A CA 1
ATOM 1461 C C . LEU A 1 190 ? -3.276 -18.088 1.898 1.00 87.38 190 LEU A C 1
ATOM 1463 O O . LEU A 1 190 ? -3.242 -16.913 1.520 1.00 87.38 190 LEU A O 1
ATOM 1467 N N . VAL A 1 191 ? -3.513 -18.426 3.163 1.00 90.50 191 VAL A N 1
ATOM 1468 C CA . VAL A 1 191 ? -3.926 -17.472 4.194 1.00 90.50 191 VAL A CA 1
ATOM 1469 C C . VAL A 1 191 ? -2.838 -17.298 5.243 1.00 90.50 191 VAL A C 1
ATOM 1471 O O . VAL A 1 191 ? -2.324 -18.261 5.803 1.00 90.50 191 VAL A 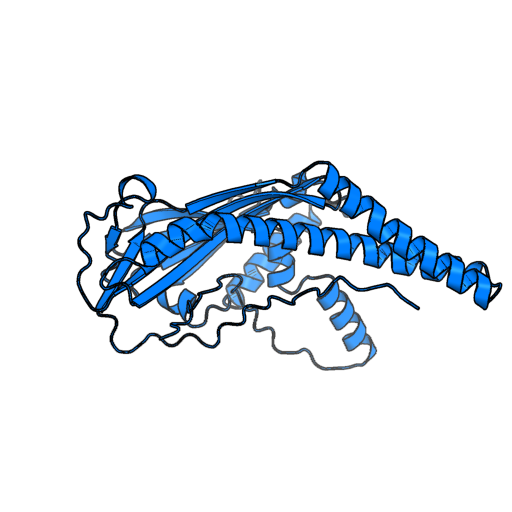O 1
ATOM 1474 N N . TRP A 1 192 ? -2.554 -16.045 5.567 1.00 88.62 192 TRP A N 1
ATOM 1475 C CA . TRP A 1 192 ? -1.773 -15.642 6.721 1.00 88.62 192 TRP A CA 1
ATOM 1476 C C . TRP A 1 192 ? -2.662 -14.872 7.692 1.00 88.62 192 TRP A C 1
ATOM 1478 O O . TRP A 1 192 ? -3.194 -13.817 7.357 1.00 88.62 192 TRP A O 1
ATOM 1488 N N . ASN A 1 193 ? -2.828 -15.399 8.901 1.00 88.31 193 ASN A N 1
ATOM 1489 C CA . ASN A 1 193 ? -3.540 -14.722 9.978 1.00 88.31 193 ASN A CA 1
ATOM 1490 C C . ASN A 1 193 ? -2.536 -14.249 11.029 1.00 88.31 193 ASN A C 1
ATOM 1492 O O . ASN A 1 193 ? -1.728 -15.041 11.506 1.00 88.31 193 ASN A O 1
ATOM 1496 N N . THR A 1 194 ? -2.625 -12.982 11.413 1.00 84.56 194 THR A N 1
ATOM 1497 C CA . THR A 1 194 ? -1.836 -12.382 12.496 1.00 84.56 194 THR A CA 1
ATOM 1498 C C . THR A 1 194 ? -2.753 -11.522 13.357 1.00 84.56 194 THR A C 1
ATOM 1500 O O . THR A 1 194 ? -3.792 -11.072 12.869 1.00 84.56 194 THR A O 1
ATOM 1503 N N . ASN A 1 195 ? -2.437 -11.310 14.633 1.00 84.69 195 ASN A N 1
ATOM 1504 C CA . ASN A 1 195 ? -3.210 -10.362 15.438 1.00 84.69 195 ASN A CA 1
ATOM 1505 C C . ASN A 1 195 ? -2.884 -8.915 14.993 1.00 84.69 195 ASN A C 1
ATOM 1507 O O . ASN A 1 195 ? -1.903 -8.666 14.281 1.00 84.69 195 ASN A O 1
ATOM 1511 N N . LEU A 1 196 ? -3.746 -7.963 15.344 1.00 79.69 196 LEU A N 1
ATOM 1512 C CA . LEU A 1 196 ? -3.585 -6.563 14.955 1.00 79.69 196 LEU A CA 1
ATOM 1513 C C . LEU A 1 196 ? -2.406 -5.895 15.685 1.00 79.69 196 LEU A C 1
ATOM 1515 O O . LEU A 1 196 ? -1.739 -5.033 15.111 1.00 79.69 196 LEU A O 1
ATOM 1519 N N . GLN A 1 197 ? -2.119 -6.323 16.914 1.00 79.56 197 GLN A N 1
ATOM 1520 C CA . GLN A 1 197 ? -0.997 -5.833 17.712 1.00 79.56 197 GLN A CA 1
ATOM 1521 C C . GLN A 1 197 ? 0.358 -6.129 17.051 1.00 79.56 197 GLN A C 1
ATOM 1523 O O . GLN A 1 197 ? 1.130 -5.209 16.799 1.00 79.56 197 GLN A O 1
ATOM 1528 N N . ASP A 1 198 ? 0.606 -7.374 16.654 1.00 74.88 198 ASP A N 1
ATOM 1529 C CA . ASP A 1 198 ? 1.792 -7.846 15.938 1.00 74.88 198 ASP A CA 1
ATOM 1530 C C . ASP A 1 198 ? 2.000 -7.050 14.645 1.00 74.88 198 ASP A C 1
ATOM 1532 O O . ASP A 1 198 ? 3.130 -6.704 14.292 1.00 74.88 198 ASP A O 1
ATOM 1536 N N . VAL A 1 199 ? 0.908 -6.713 13.945 1.00 74.00 199 VAL A N 1
ATOM 1537 C CA . VAL A 1 199 ? 0.941 -5.870 12.739 1.00 74.00 199 VAL A CA 1
ATOM 1538 C C . VAL A 1 199 ? 1.445 -4.464 13.040 1.00 74.00 199 VAL A C 1
ATOM 1540 O O . VAL A 1 199 ? 2.195 -3.907 12.233 1.00 74.00 199 VAL A O 1
ATOM 1543 N N . PHE A 1 200 ? 1.059 -3.889 14.177 1.00 69.44 200 PHE A N 1
ATOM 1544 C CA . PHE A 1 200 ? 1.527 -2.569 14.593 1.00 69.44 200 PHE A CA 1
ATOM 1545 C C . PHE A 1 200 ? 2.934 -2.586 15.186 1.00 69.44 200 PHE A C 1
ATOM 1547 O O . PHE A 1 200 ? 3.673 -1.617 15.006 1.00 69.44 200 PHE A O 1
ATOM 1554 N N . GLU A 1 201 ? 3.307 -3.662 15.871 1.00 67.88 201 GLU A N 1
ATOM 1555 C CA . GLU A 1 201 ? 4.563 -3.749 16.600 1.00 67.88 201 GLU A CA 1
ATOM 1556 C C . GLU A 1 201 ? 5.718 -4.204 15.700 1.00 67.88 201 GLU A C 1
ATOM 1558 O O . GLU A 1 201 ? 6.709 -3.483 15.575 1.00 67.88 201 GLU A O 1
ATOM 1563 N N . HIS A 1 202 ? 5.620 -5.375 15.060 1.00 61.34 202 HIS A N 1
ATOM 1564 C CA . HIS A 1 202 ? 6.805 -6.040 14.498 1.00 61.34 202 HIS A CA 1
ATOM 1565 C C . HIS A 1 202 ? 6.563 -6.929 13.271 1.00 61.34 202 HIS A C 1
ATOM 1567 O O . HIS A 1 202 ? 7.463 -7.691 12.917 1.00 61.34 202 HIS A O 1
ATOM 1573 N N . ALA A 1 203 ? 5.416 -6.858 12.590 1.00 61.12 203 AL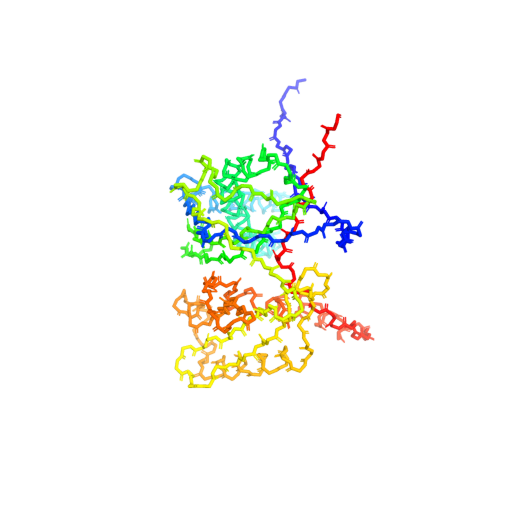A A N 1
ATOM 1574 C CA . ALA A 1 203 ? 5.068 -7.869 11.592 1.00 61.12 203 ALA A CA 1
ATOM 1575 C C . ALA A 1 203 ? 6.115 -8.022 10.471 1.00 61.12 203 ALA A C 1
ATOM 1577 O O . ALA A 1 203 ? 6.205 -7.256 9.504 1.00 61.12 203 ALA A O 1
ATOM 1578 N N . SER A 1 204 ? 6.889 -9.090 10.609 1.00 63.88 204 SER A N 1
ATOM 1579 C CA . SER A 1 204 ? 7.533 -9.808 9.529 1.00 63.88 204 SER A CA 1
ATOM 1580 C C . SER A 1 204 ? 6.674 -11.035 9.255 1.00 63.88 204 SER A C 1
ATOM 1582 O O . SER A 1 204 ? 6.044 -11.590 10.155 1.00 63.88 204 SER A O 1
ATOM 1584 N N . MET A 1 205 ? 6.571 -11.405 7.986 1.00 72.25 205 MET A N 1
ATOM 1585 C CA . MET A 1 205 ? 5.813 -12.585 7.596 1.00 72.25 205 MET A CA 1
ATOM 1586 C C . MET A 1 205 ? 6.566 -13.808 8.121 1.00 72.25 205 MET A C 1
ATOM 1588 O O . MET A 1 205 ? 7.781 -13.863 7.909 1.00 72.25 205 MET A O 1
ATOM 1592 N N . PRO A 1 206 ? 5.897 -14.775 8.774 1.00 79.50 206 PRO A N 1
ATOM 1593 C CA . PRO A 1 206 ? 6.545 -16.019 9.167 1.00 79.50 206 PRO A CA 1
ATOM 1594 C C . PRO A 1 206 ? 7.217 -16.674 7.957 1.00 79.50 206 PRO A C 1
ATOM 1596 O O . PRO A 1 206 ? 6.637 -16.687 6.868 1.00 79.50 206 PRO A O 1
ATOM 1599 N N . GLU A 1 207 ? 8.420 -17.225 8.134 1.00 78.44 207 GLU A N 1
ATOM 1600 C CA . GLU A 1 207 ? 9.189 -17.805 7.022 1.00 78.44 207 GLU A CA 1
ATOM 1601 C C . GLU A 1 207 ? 8.420 -18.921 6.305 1.00 78.44 207 GLU A C 1
ATOM 1603 O O . GLU A 1 207 ? 8.468 -19.006 5.083 1.00 78.44 207 GLU A O 1
ATOM 1608 N N . GLU A 1 208 ? 7.646 -19.723 7.038 1.00 82.38 208 GLU A N 1
ATOM 1609 C CA . GLU A 1 208 ? 6.805 -20.788 6.478 1.00 82.38 208 GLU A CA 1
ATOM 1610 C C . GLU A 1 208 ? 5.720 -20.238 5.543 1.00 82.38 208 GLU A C 1
ATOM 1612 O O . GLU A 1 208 ? 5.512 -20.747 4.440 1.00 82.38 208 GLU A O 1
ATOM 1617 N N . VAL A 1 209 ? 5.065 -19.149 5.954 1.00 83.50 209 VAL A N 1
ATOM 1618 C CA . VAL A 1 209 ? 4.057 -18.457 5.144 1.00 83.50 209 VAL A CA 1
ATOM 1619 C C . VAL A 1 209 ? 4.720 -17.852 3.912 1.00 83.50 209 VAL A C 1
ATOM 1621 O O . VAL A 1 209 ? 4.252 -18.082 2.797 1.00 83.50 209 VAL A O 1
ATOM 1624 N N . ALA A 1 210 ? 5.834 -17.139 4.096 1.00 82.12 210 ALA A N 1
ATOM 1625 C CA . ALA A 1 210 ? 6.589 -16.551 2.998 1.00 82.12 210 ALA A CA 1
ATOM 1626 C C . ALA A 1 210 ? 7.014 -17.622 1.984 1.00 82.12 210 ALA A C 1
ATOM 1628 O O . ALA A 1 210 ? 6.792 -17.449 0.788 1.00 82.12 210 ALA A O 1
ATOM 1629 N N . HIS A 1 211 ? 7.529 -18.758 2.456 1.00 82.56 211 HIS A N 1
ATOM 1630 C CA . HIS A 1 211 ? 7.926 -19.877 1.612 1.00 82.56 211 HIS A CA 1
ATOM 1631 C C . HIS A 1 211 ? 6.737 -20.495 0.864 1.00 82.56 211 HIS A C 1
ATOM 1633 O O . HIS A 1 211 ? 6.829 -20.727 -0.339 1.00 82.56 211 HIS A O 1
ATOM 1639 N N . SER A 1 212 ? 5.597 -20.706 1.531 1.00 86.12 212 SER A N 1
ATOM 1640 C CA . SER A 1 212 ? 4.389 -21.225 0.871 1.00 86.12 212 SER A CA 1
ATOM 1641 C C . SER A 1 212 ? 3.914 -20.305 -0.261 1.00 86.12 212 SER A C 1
ATOM 1643 O O . SER A 1 212 ? 3.583 -20.768 -1.354 1.00 86.12 212 SER A O 1
ATOM 1645 N N . TRP A 1 213 ? 3.968 -18.988 -0.039 1.00 87.88 213 TRP A N 1
ATOM 1646 C CA . TRP A 1 213 ? 3.620 -17.986 -1.041 1.00 87.88 213 TRP A CA 1
ATOM 1647 C C . TRP A 1 213 ? 4.653 -17.951 -2.174 1.00 87.88 213 TRP A C 1
ATOM 1649 O O . TRP A 1 213 ? 4.270 -17.861 -3.338 1.00 87.88 213 TRP A O 1
ATOM 1659 N N . GLU A 1 214 ? 5.950 -18.070 -1.872 1.00 84.38 214 GLU A N 1
ATOM 1660 C CA . GLU A 1 214 ? 7.016 -18.191 -2.879 1.00 84.38 214 GLU A CA 1
ATOM 1661 C C . GLU A 1 214 ? 6.794 -19.397 -3.800 1.00 84.38 214 GLU A C 1
ATOM 1663 O O . GLU A 1 214 ? 6.882 -19.258 -5.022 1.00 84.38 214 GLU A O 1
ATOM 1668 N N . VAL A 1 215 ? 6.473 -20.564 -3.234 1.00 84.62 215 VAL A N 1
ATOM 1669 C CA . VAL A 1 215 ? 6.227 -21.799 -3.992 1.00 84.62 215 VAL A CA 1
ATOM 1670 C C . VAL A 1 215 ? 5.012 -21.651 -4.905 1.00 84.62 215 VAL A C 1
ATOM 1672 O O . VAL A 1 215 ? 5.104 -21.981 -6.087 1.00 84.62 215 VAL A O 1
ATOM 1675 N N . ALA A 1 216 ? 3.903 -21.102 -4.404 1.00 85.50 216 ALA A N 1
ATOM 1676 C CA . ALA A 1 216 ? 2.702 -20.886 -5.211 1.00 85.50 216 ALA A CA 1
ATOM 1677 C C . ALA A 1 216 ? 2.940 -19.895 -6.361 1.00 85.50 216 ALA A C 1
ATOM 1679 O O . ALA A 1 216 ? 2.541 -20.142 -7.501 1.00 85.50 216 ALA A O 1
ATOM 1680 N N . LEU A 1 217 ? 3.670 -18.806 -6.100 1.00 81.81 217 LEU A N 1
ATOM 1681 C CA . LEU A 1 217 ? 4.060 -17.854 -7.143 1.00 81.81 217 LEU A CA 1
ATOM 1682 C C . LEU A 1 217 ? 4.970 -18.490 -8.194 1.00 81.81 217 LEU A C 1
ATOM 1684 O O . LEU A 1 217 ? 4.790 -18.248 -9.385 1.00 81.81 217 LEU A O 1
ATOM 1688 N N . ALA A 1 218 ? 5.944 -19.297 -7.768 1.00 80.69 218 ALA A N 1
ATOM 1689 C CA . ALA A 1 218 ? 6.843 -19.991 -8.679 1.00 80.69 218 ALA A CA 1
ATOM 1690 C C . ALA A 1 218 ? 6.092 -21.016 -9.543 1.00 80.69 218 ALA A C 1
ATOM 1692 O O . ALA A 1 218 ? 6.336 -21.087 -10.748 1.00 80.69 218 ALA A O 1
ATOM 1693 N N . ALA A 1 219 ? 5.151 -21.764 -8.960 1.00 80.62 219 ALA A N 1
ATOM 1694 C CA . ALA A 1 219 ? 4.305 -22.707 -9.687 1.00 80.62 219 ALA A CA 1
ATOM 1695 C C . ALA A 1 219 ? 3.477 -21.990 -10.764 1.00 80.62 219 ALA A C 1
ATOM 1697 O O . ALA A 1 219 ? 3.530 -22.373 -11.936 1.00 80.62 219 ALA A O 1
ATOM 1698 N N . HIS A 1 220 ? 2.814 -20.888 -10.405 1.00 77.12 220 HIS A N 1
ATOM 1699 C CA . HIS A 1 220 ? 2.087 -20.051 -11.359 1.00 77.12 220 HIS A CA 1
ATOM 1700 C C . HIS A 1 220 ? 3.001 -19.525 -12.487 1.00 77.12 220 HIS A C 1
ATOM 1702 O O . HIS A 1 220 ? 2.639 -19.587 -13.664 1.00 77.12 220 HIS A O 1
ATOM 1708 N N . ASP A 1 221 ? 4.221 -19.087 -12.154 1.00 71.31 221 ASP A N 1
ATOM 1709 C CA . ASP A 1 221 ? 5.199 -18.590 -13.131 1.00 71.31 221 ASP A CA 1
ATOM 1710 C C . ASP A 1 221 ? 5.717 -19.693 -14.083 1.00 71.31 221 ASP A C 1
ATOM 1712 O O . ASP A 1 221 ? 6.045 -19.406 -15.234 1.00 71.31 221 ASP A O 1
ATOM 1716 N N . THR A 1 222 ? 5.786 -20.959 -13.649 1.00 66.50 222 THR A N 1
ATOM 1717 C CA . THR A 1 222 ? 6.234 -22.081 -14.506 1.00 66.50 222 THR A CA 1
ATOM 1718 C C . THR A 1 222 ? 5.194 -22.543 -15.524 1.00 66.50 222 THR A C 1
ATOM 1720 O O . THR A 1 222 ? 5.563 -22.972 -16.618 1.00 66.50 222 THR A O 1
ATOM 1723 N N . VAL A 1 223 ? 3.904 -22.423 -15.203 1.00 60.00 223 VAL A N 1
ATOM 1724 C CA . VAL A 1 223 ? 2.801 -22.825 -16.093 1.00 60.00 223 VAL A CA 1
ATOM 1725 C C . VAL A 1 223 ? 2.653 -21.860 -17.283 1.00 60.00 223 VAL A C 1
ATOM 1727 O O . VAL A 1 223 ? 2.098 -22.230 -18.318 1.00 60.00 223 VAL A O 1
ATOM 1730 N N . GLN A 1 224 ? 3.219 -20.648 -17.205 1.00 55.38 224 GLN A N 1
ATOM 1731 C CA . GLN A 1 224 ? 3.228 -19.679 -18.305 1.00 55.38 224 GLN A CA 1
ATOM 1732 C C . GLN A 1 224 ? 4.664 -19.320 -18.733 1.00 55.38 224 GLN A C 1
ATOM 1734 O O . GLN A 1 224 ? 5.291 -18.434 -18.152 1.00 55.38 224 GLN A O 1
ATOM 1739 N N . PRO A 1 225 ? 5.226 -19.973 -19.771 1.00 43.97 225 PRO A N 1
ATOM 1740 C CA . PRO A 1 225 ? 6.637 -19.833 -20.101 1.00 43.97 225 PRO A CA 1
ATOM 1741 C C . PRO A 1 225 ? 7.012 -18.408 -20.535 1.00 43.97 225 PRO A C 1
ATOM 1743 O O . PRO A 1 225 ? 6.356 -17.794 -21.382 1.00 43.97 225 PRO A O 1
ATOM 1746 N N . LEU A 1 226 ? 8.174 -17.970 -20.034 1.00 44.06 226 LEU A N 1
ATOM 1747 C CA . LEU A 1 226 ? 8.967 -16.754 -20.304 1.00 44.06 226 LEU A CA 1
ATOM 1748 C C . LEU A 1 226 ? 9.066 -16.275 -21.771 1.00 44.06 226 LEU A C 1
ATOM 1750 O O . LEU A 1 226 ? 9.583 -15.190 -22.019 1.00 44.06 226 LEU A O 1
ATOM 1754 N N . SER A 1 227 ? 8.568 -17.031 -22.751 1.00 43.78 227 SER A N 1
ATOM 1755 C CA . SER A 1 227 ? 8.495 -16.635 -24.167 1.00 43.78 227 SER A CA 1
ATOM 1756 C C . SER A 1 227 ? 7.611 -15.405 -24.431 1.00 43.78 227 SER A C 1
ATOM 1758 O O . SER A 1 227 ? 7.751 -14.755 -25.464 1.00 43.78 227 SER A O 1
ATOM 1760 N N . LYS A 1 228 ? 6.757 -15.013 -23.476 1.00 42.53 228 LYS A N 1
ATOM 1761 C CA . LYS A 1 228 ? 6.063 -13.717 -23.466 1.00 42.53 228 LYS A CA 1
ATOM 1762 C C . LYS A 1 228 ? 6.735 -12.773 -22.465 1.00 42.53 228 LYS A C 1
ATOM 1764 O O . LYS A 1 228 ? 6.156 -12.389 -21.461 1.00 42.53 228 LYS A O 1
ATOM 1769 N N . GLN A 1 229 ? 7.973 -12.364 -22.755 1.00 41.25 229 GLN A N 1
ATOM 1770 C CA . GLN A 1 229 ? 8.764 -11.397 -21.963 1.00 41.25 229 GLN A CA 1
ATOM 1771 C C . GLN A 1 229 ? 8.138 -9.997 -21.819 1.00 41.25 229 GLN A C 1
ATOM 1773 O O . GLN A 1 229 ? 8.681 -9.131 -21.136 1.00 41.25 229 GLN A O 1
ATOM 1778 N N . HIS A 1 230 ? 6.972 -9.771 -22.413 1.00 43.28 230 HIS A N 1
ATOM 1779 C CA . HIS A 1 230 ? 6.102 -8.690 -21.999 1.00 43.28 230 HIS A CA 1
ATOM 1780 C C . HIS A 1 230 ? 5.239 -9.276 -20.893 1.00 43.28 230 HIS A C 1
ATOM 1782 O O . HIS A 1 230 ? 4.247 -9.936 -21.192 1.00 43.28 230 HIS A O 1
ATOM 1788 N N . VAL A 1 231 ? 5.627 -9.060 -19.630 1.00 46.47 231 VAL A N 1
ATOM 1789 C CA . VAL A 1 231 ? 4.709 -9.186 -18.491 1.00 46.47 231 VAL A CA 1
ATOM 1790 C C . VAL A 1 231 ? 3.550 -8.243 -18.799 1.00 46.47 231 VAL A C 1
ATOM 1792 O O . VAL A 1 231 ? 3.599 -7.044 -18.530 1.00 46.47 231 VAL A O 1
ATOM 1795 N N . THR A 1 232 ? 2.562 -8.749 -19.529 1.00 49.34 232 THR A N 1
ATOM 1796 C CA . THR A 1 232 ? 1.389 -7.988 -19.911 1.00 49.34 232 THR A CA 1
ATOM 1797 C C . THR A 1 232 ? 0.657 -7.670 -18.627 1.00 49.34 232 THR A C 1
ATOM 1799 O O . THR A 1 232 ? 0.529 -8.534 -17.767 1.00 49.34 232 THR A O 1
ATOM 1802 N N . LYS A 1 233 ? 0.172 -6.435 -18.512 1.00 51.09 233 LYS A N 1
ATOM 1803 C CA . LYS A 1 233 ? -0.664 -5.915 -17.420 1.00 51.09 233 LYS A CA 1
ATOM 1804 C C . LYS A 1 233 ? -1.663 -6.938 -16.855 1.00 51.09 233 LYS A C 1
ATOM 1806 O O . LYS A 1 233 ? -1.788 -7.052 -15.646 1.00 51.09 233 LYS A O 1
ATOM 1811 N N . ALA A 1 234 ? -2.262 -7.741 -17.736 1.00 53.41 234 ALA A N 1
ATOM 1812 C CA . ALA A 1 234 ? -3.179 -8.819 -17.388 1.00 53.41 234 ALA A CA 1
ATOM 1813 C C . ALA A 1 234 ? -2.617 -9.838 -16.385 1.00 53.41 234 ALA A C 1
ATOM 1815 O O . ALA A 1 234 ? -3.409 -10.444 -15.698 1.00 53.41 234 ALA A O 1
ATOM 1816 N N . HIS A 1 235 ? -1.296 -10.022 -16.295 1.00 59.25 235 HIS A N 1
ATOM 1817 C CA . HIS A 1 235 ? -0.630 -11.020 -15.454 1.00 59.25 235 HIS A CA 1
ATOM 1818 C C . HIS A 1 235 ? -0.264 -10.487 -14.056 1.00 59.25 235 HIS A C 1
ATOM 1820 O O . HIS A 1 235 ? -0.192 -11.260 -13.107 1.00 59.25 235 HIS A O 1
ATOM 1826 N N . GLU A 1 236 ? -0.042 -9.171 -13.907 1.00 60.12 236 GLU A N 1
ATOM 1827 C CA . GLU A 1 236 ? 0.131 -8.550 -12.580 1.00 60.12 236 GLU A CA 1
ATOM 1828 C C . GLU A 1 236 ? -1.205 -8.476 -11.819 1.00 60.12 236 GLU A C 1
ATOM 1830 O O . GLU A 1 236 ? -1.193 -8.525 -10.591 1.00 60.12 236 GLU A O 1
ATOM 1835 N N . ASP A 1 237 ? -2.331 -8.431 -12.544 1.00 63.81 237 ASP A N 1
ATOM 1836 C CA . ASP A 1 237 ? -3.688 -8.417 -11.982 1.00 63.81 237 ASP A CA 1
ATOM 1837 C C . ASP A 1 237 ? -4.165 -9.812 -11.506 1.00 63.81 237 ASP A C 1
ATOM 1839 O O . ASP A 1 237 ? -5.088 -9.886 -10.699 1.00 63.81 237 ASP A O 1
ATOM 1843 N N . LEU A 1 238 ? -3.533 -10.913 -11.953 1.00 71.31 238 LEU A N 1
ATOM 1844 C CA . LEU A 1 238 ? -3.916 -12.291 -11.571 1.00 71.31 238 LEU A CA 1
ATOM 1845 C C . LEU A 1 238 ? -3.445 -12.687 -10.175 1.00 71.31 238 LEU A C 1
ATOM 1847 O O . LEU A 1 238 ? -3.903 -13.689 -9.642 1.00 71.31 238 LEU A O 1
ATOM 1851 N N . VAL A 1 239 ? -2.501 -11.942 -9.599 1.00 79.62 239 VAL A N 1
ATOM 1852 C CA . VAL A 1 239 ? -1.896 -12.268 -8.309 1.00 79.62 239 VAL A CA 1
ATOM 1853 C C . VAL A 1 239 ? -1.995 -11.061 -7.389 1.00 79.62 239 VAL A C 1
ATOM 1855 O O . VAL A 1 239 ? -1.321 -10.041 -7.582 1.00 79.62 239 VAL A O 1
ATOM 1858 N N . ALA A 1 240 ? -2.803 -11.202 -6.346 1.00 81.81 240 ALA A N 1
ATOM 1859 C CA . ALA A 1 240 ? -3.084 -10.148 -5.387 1.00 81.81 240 ALA A CA 1
ATOM 1860 C C . ALA A 1 240 ? -3.113 -10.697 -3.961 1.00 81.81 240 ALA A C 1
ATOM 1862 O O . ALA A 1 240 ? -3.689 -11.744 -3.697 1.00 81.81 240 ALA A O 1
ATOM 1863 N N . VAL A 1 241 ? -2.546 -9.952 -3.018 1.00 82.00 241 VAL A N 1
ATOM 1864 C CA . VAL A 1 241 ? -2.768 -10.172 -1.590 1.00 82.00 241 VAL A CA 1
ATOM 1865 C C . VAL A 1 241 ? -3.913 -9.272 -1.166 1.00 82.00 241 VAL A C 1
ATOM 1867 O O . VAL A 1 241 ? -3.792 -8.044 -1.216 1.00 82.00 241 VAL A O 1
ATOM 1870 N N . LYS A 1 242 ? -5.022 -9.879 -0.757 1.00 83.12 242 LYS A N 1
ATOM 1871 C CA . LYS A 1 242 ? -6.159 -9.190 -0.145 1.00 83.12 242 LYS A CA 1
ATOM 1872 C C . LYS A 1 242 ? -6.007 -9.228 1.364 1.00 83.12 242 LYS A C 1
ATOM 1874 O O . LYS A 1 242 ? -5.477 -10.200 1.892 1.00 83.12 242 LYS A O 1
ATOM 1879 N N . ALA A 1 243 ? -6.457 -8.191 2.053 1.00 81.88 243 ALA A N 1
ATOM 1880 C CA . ALA A 1 243 ? -6.506 -8.205 3.506 1.00 81.88 243 ALA A CA 1
ATOM 1881 C C . ALA A 1 243 ? -7.933 -7.993 4.012 1.00 81.88 243 ALA A C 1
ATOM 1883 O O . ALA A 1 243 ? -8.710 -7.253 3.409 1.00 81.88 243 ALA A O 1
ATOM 1884 N N . THR A 1 244 ? -8.240 -8.624 5.138 1.00 85.06 244 THR A N 1
ATOM 1885 C CA . THR A 1 244 ? -9.516 -8.549 5.845 1.00 85.06 244 THR A CA 1
ATOM 1886 C C . THR A 1 244 ? -9.224 -8.415 7.333 1.00 85.06 244 THR A C 1
ATOM 1888 O O . THR A 1 244 ? -8.390 -9.141 7.875 1.00 85.06 244 THR A O 1
ATOM 1891 N N . LEU A 1 245 ? -9.888 -7.477 7.998 1.00 84.38 245 LEU A N 1
ATOM 1892 C CA . LEU A 1 245 ? -9.868 -7.369 9.450 1.00 84.38 245 LEU A CA 1
ATOM 1893 C C . LEU A 1 245 ? -10.971 -8.264 10.017 1.00 84.38 245 LEU A C 1
ATOM 1895 O O . LEU A 1 245 ? -12.112 -8.187 9.571 1.00 84.38 245 LEU A O 1
ATOM 1899 N N . VAL A 1 246 ? -10.627 -9.117 10.971 1.00 88.81 246 VAL A N 1
ATOM 1900 C CA . VAL A 1 246 ? -11.536 -10.055 11.632 1.00 88.81 246 VAL A CA 1
ATOM 1901 C C . VAL A 1 246 ? -11.598 -9.665 13.101 1.00 88.81 246 VAL A C 1
ATOM 1903 O O . VAL A 1 246 ? -10.604 -9.774 13.819 1.00 88.81 246 VAL A O 1
ATOM 1906 N N . PHE A 1 247 ? -12.749 -9.173 13.542 1.00 88.06 247 PHE A N 1
ATOM 1907 C CA . PHE A 1 247 ? -12.956 -8.741 14.922 1.00 88.06 247 PHE A CA 1
ATOM 1908 C C . PHE A 1 247 ? -13.220 -9.938 15.847 1.00 88.06 247 PHE A C 1
ATOM 1910 O O . PHE A 1 247 ? -13.572 -11.031 15.399 1.00 88.06 247 PHE A O 1
ATOM 1917 N N . SER A 1 248 ? -13.109 -9.723 17.159 1.00 86.50 248 SER A N 1
ATOM 1918 C CA . SER A 1 248 ? -13.340 -10.756 18.183 1.00 86.50 248 SER A CA 1
ATOM 1919 C C . SER A 1 248 ? -14.754 -11.356 18.154 1.00 86.50 248 SER A C 1
ATOM 1921 O O . SER A 1 248 ? -14.949 -12.515 18.509 1.00 86.50 248 SER A O 1
ATOM 1923 N N . ASN A 1 249 ? -15.739 -10.592 17.676 1.00 85.50 249 ASN A N 1
ATOM 1924 C CA . ASN A 1 249 ? -17.124 -11.028 17.479 1.00 85.50 249 ASN A CA 1
ATOM 1925 C C . ASN A 1 249 ? -17.345 -11.853 16.189 1.00 85.50 249 ASN A C 1
ATOM 1927 O O . ASN A 1 249 ? -18.480 -12.221 15.892 1.00 85.50 249 ASN A O 1
ATOM 1931 N N . GLY A 1 250 ? -16.294 -12.098 15.399 1.00 85.56 250 GLY A N 1
ATOM 1932 C CA . GLY A 1 250 ? -16.356 -12.814 14.123 1.00 85.56 250 GLY A CA 1
ATOM 1933 C C . GLY A 1 250 ? -16.824 -11.977 12.929 1.00 85.56 250 GLY A C 1
ATOM 1934 O O . GLY A 1 250 ? -16.882 -12.502 11.820 1.00 85.56 250 GLY A O 1
ATOM 1935 N N . THR A 1 251 ? -17.146 -10.693 13.114 1.00 88.25 251 THR A N 1
ATOM 1936 C CA . THR A 1 251 ? -17.409 -9.797 11.980 1.00 88.25 251 THR A CA 1
ATOM 1937 C C . THR A 1 251 ? -16.135 -9.579 11.168 1.00 88.25 251 THR A C 1
ATOM 1939 O O . THR A 1 251 ? -15.031 -9.506 11.715 1.00 88.25 251 THR A O 1
ATOM 1942 N N . GLU A 1 252 ? -16.289 -9.493 9.849 1.00 89.19 252 GLU A N 1
ATOM 1943 C CA . GLU A 1 252 ? -15.185 -9.303 8.914 1.00 89.19 252 GLU A CA 1
ATOM 1944 C C . GLU A 1 252 ? -15.35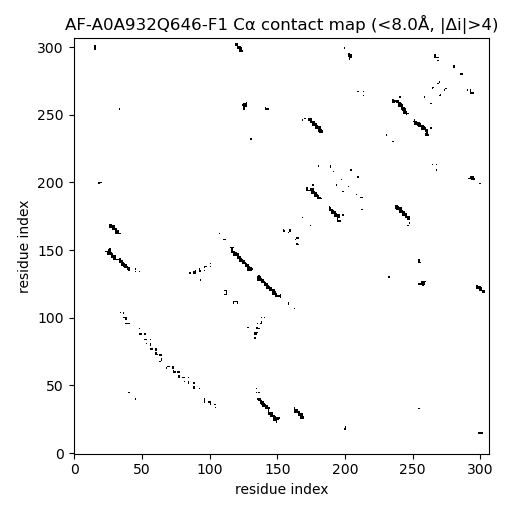4 -7.980 8.160 1.00 89.19 252 GLU A C 1
ATOM 1946 O O . GLU A 1 252 ? -16.446 -7.646 7.699 1.00 89.19 252 GLU A O 1
ATOM 1951 N N . GLN A 1 253 ? -14.264 -7.227 8.020 1.00 83.25 253 GLN A N 1
ATOM 1952 C CA . GLN A 1 253 ? -14.212 -5.990 7.249 1.00 83.25 253 GLN A CA 1
ATOM 1953 C C . GLN A 1 253 ? -13.104 -6.064 6.199 1.00 83.25 253 GLN A C 1
ATOM 1955 O O . GLN A 1 253 ? -11.917 -6.153 6.519 1.00 83.25 253 GLN A O 1
ATOM 1960 N N . GLU A 1 254 ? -13.490 -6.012 4.926 1.00 82.00 254 GLU A N 1
ATOM 1961 C CA . GLU A 1 254 ? -12.546 -6.086 3.812 1.00 82.00 254 GLU A CA 1
ATOM 1962 C C . GLU A 1 254 ? -11.695 -4.812 3.690 1.00 82.00 254 GLU A C 1
ATOM 1964 O O . GLU A 1 254 ? -12.203 -3.687 3.671 1.00 82.00 254 GLU A O 1
ATOM 1969 N N . LEU A 1 255 ? -10.377 -4.995 3.556 1.00 68.88 255 LEU A N 1
ATOM 1970 C CA . LEU A 1 255 ? -9.403 -3.913 3.354 1.00 68.88 255 LEU A CA 1
ATOM 1971 C C . LEU A 1 255 ? -9.068 -3.699 1.874 1.00 68.88 255 LEU A C 1
ATOM 1973 O O . LEU A 1 255 ? -8.485 -2.676 1.514 1.00 68.88 255 LEU A O 1
ATOM 1977 N N . GLY A 1 256 ? -9.405 -4.677 1.031 1.00 70.50 256 GLY A N 1
ATOM 1978 C CA . GLY A 1 256 ? -9.040 -4.719 -0.380 1.00 70.50 256 GLY A CA 1
ATOM 1979 C C . GLY A 1 256 ? -7.624 -5.252 -0.620 1.00 70.50 256 GLY A C 1
ATOM 1980 O O . GLY A 1 256 ? -7.030 -5.938 0.216 1.00 70.50 256 GLY A O 1
ATOM 1981 N N . THR A 1 257 ? -7.083 -4.966 -1.805 1.00 73.88 257 THR A N 1
ATOM 1982 C CA . THR A 1 257 ? -5.769 -5.460 -2.242 1.00 73.88 257 THR A CA 1
ATOM 1983 C C . THR A 1 257 ? -4.632 -4.656 -1.611 1.00 73.88 257 THR A C 1
ATOM 1985 O O . THR A 1 257 ? -4.376 -3.509 -1.983 1.00 73.88 257 THR A O 1
ATOM 1988 N N . VAL A 1 258 ? -3.905 -5.272 -0.678 1.00 70.00 258 VAL A N 1
ATOM 1989 C CA . VAL A 1 258 ? -2.746 -4.665 -0.002 1.00 70.00 258 VAL A CA 1
ATOM 1990 C C . VAL A 1 258 ? -1.456 -4.797 -0.806 1.00 70.00 258 VAL A C 1
ATOM 1992 O O . VAL A 1 258 ? -0.551 -3.972 -0.666 1.00 70.00 258 VAL A O 1
ATOM 1995 N N . MET A 1 259 ? -1.358 -5.808 -1.672 1.00 72.12 259 MET A N 1
ATOM 1996 C CA . MET A 1 259 ? -0.160 -6.055 -2.468 1.00 72.12 259 MET A CA 1
ATOM 1997 C C . MET A 1 259 ? -0.497 -6.709 -3.806 1.00 72.12 259 MET A C 1
ATOM 1999 O O . MET A 1 259 ? -1.325 -7.604 -3.868 1.00 72.12 259 MET A O 1
ATOM 2003 N N . GLN A 1 260 ? 0.183 -6.296 -4.872 1.00 74.31 260 GLN A N 1
ATOM 2004 C CA . GLN A 1 260 ? 0.141 -6.961 -6.179 1.00 74.31 260 GLN A CA 1
ATOM 2005 C C . GLN A 1 260 ? 1.401 -7.799 -6.406 1.00 74.31 260 GLN A C 1
ATOM 2007 O O . GLN A 1 260 ? 2.436 -7.534 -5.781 1.00 74.31 260 GLN A O 1
ATOM 2012 N N . ALA A 1 261 ? 1.348 -8.717 -7.373 1.00 71.94 261 ALA A N 1
ATOM 2013 C CA . ALA A 1 261 ? 2.426 -9.621 -7.786 1.00 71.94 261 ALA A CA 1
ATOM 2014 C C . ALA A 1 261 ? 3.837 -9.002 -7.742 1.00 71.94 261 ALA A C 1
ATOM 2016 O O . ALA A 1 261 ? 4.761 -9.547 -7.141 1.00 71.94 261 ALA A O 1
ATOM 2017 N N . GLY A 1 262 ? 4.026 -7.828 -8.358 1.00 66.12 262 GLY A N 1
ATOM 2018 C CA . GLY A 1 262 ? 5.339 -7.181 -8.453 1.00 66.12 262 GLY A CA 1
ATOM 2019 C C . GLY A 1 262 ? 5.894 -6.687 -7.111 1.00 66.12 262 GLY A C 1
ATOM 2020 O O . GLY A 1 262 ? 7.106 -6.728 -6.892 1.00 66.12 262 GLY A O 1
ATOM 2021 N N . ASN A 1 263 ? 5.027 -6.230 -6.206 1.00 67.44 263 ASN A N 1
ATOM 2022 C CA . ASN A 1 263 ? 5.423 -5.829 -4.855 1.00 67.44 263 ASN A CA 1
ATOM 2023 C C . ASN A 1 263 ? 5.584 -7.049 -3.950 1.00 67.44 263 ASN A C 1
ATOM 2025 O O . ASN A 1 263 ? 6.524 -7.076 -3.163 1.00 67.44 263 ASN A O 1
ATOM 2029 N N . LEU A 1 264 ? 4.750 -8.072 -4.136 1.00 71.12 264 LEU A N 1
ATOM 2030 C CA . LEU A 1 264 ? 4.849 -9.335 -3.422 1.00 71.12 264 LEU A CA 1
ATOM 2031 C C . LEU A 1 264 ? 6.165 -10.049 -3.727 1.00 71.12 264 LEU A C 1
ATOM 2033 O O . LEU A 1 264 ? 6.904 -10.389 -2.815 1.00 71.12 264 LEU A O 1
ATOM 2037 N N . ARG A 1 265 ? 6.554 -10.148 -5.001 1.00 71.69 265 ARG A N 1
ATOM 2038 C CA . ARG A 1 265 ? 7.868 -10.682 -5.388 1.00 71.69 265 ARG A CA 1
ATOM 2039 C C . ARG A 1 265 ? 9.023 -9.889 -4.772 1.00 71.69 265 ARG A C 1
ATOM 2041 O O . ARG A 1 265 ? 10.032 -10.472 -4.405 1.00 71.69 265 ARG A O 1
ATOM 2048 N N . LYS A 1 266 ? 8.918 -8.559 -4.657 1.00 67.44 266 LYS A N 1
ATOM 2049 C CA . LYS A 1 266 ? 9.953 -7.752 -3.979 1.00 67.44 266 LYS A CA 1
ATOM 2050 C C . LYS A 1 266 ? 9.993 -8.028 -2.481 1.00 67.44 266 LYS A C 1
ATOM 2052 O O . LYS A 1 266 ? 11.091 -8.104 -1.938 1.00 67.44 266 LYS A O 1
ATOM 2057 N N . LEU A 1 267 ? 8.822 -8.157 -1.858 1.00 65.75 267 LEU A N 1
ATOM 2058 C CA . LEU A 1 267 ? 8.677 -8.489 -0.449 1.00 65.75 267 LEU A CA 1
ATOM 2059 C C . LEU A 1 267 ? 9.313 -9.844 -0.150 1.00 65.75 267 LEU A C 1
ATOM 2061 O O . LEU A 1 267 ? 10.139 -9.921 0.738 1.00 65.75 267 LEU A O 1
ATOM 2065 N N . LEU A 1 268 ? 9.033 -10.857 -0.967 1.00 68.88 268 LEU A N 1
ATOM 2066 C CA . LEU A 1 268 ? 9.611 -12.202 -0.886 1.00 68.88 268 LEU A CA 1
ATOM 2067 C C . LEU A 1 268 ? 11.079 -12.264 -1.355 1.00 68.88 268 LEU A C 1
ATOM 2069 O O . LEU A 1 268 ? 11.638 -13.313 -1.641 1.00 68.88 268 LEU A O 1
ATOM 2073 N N . GLY A 1 269 ? 11.742 -11.116 -1.511 1.00 62.00 269 GLY A N 1
ATOM 2074 C CA . GLY A 1 269 ? 13.155 -11.078 -1.866 1.00 62.00 269 GLY A CA 1
ATOM 2075 C C . GLY A 1 269 ? 13.484 -11.517 -3.301 1.00 62.00 269 GLY A C 1
ATOM 2076 O O . GLY A 1 269 ? 14.661 -11.673 -3.617 1.00 62.00 269 GLY A O 1
ATOM 2077 N N . HIS A 1 270 ? 12.511 -11.629 -4.206 1.00 61.00 270 HIS A N 1
ATOM 2078 C CA . HIS A 1 270 ? 12.710 -11.900 -5.638 1.00 61.00 270 HIS A CA 1
ATOM 2079 C C . HIS A 1 270 ? 12.876 -10.637 -6.501 1.00 61.00 270 HIS A C 1
ATOM 2081 O O . HIS A 1 270 ? 12.827 -10.701 -7.733 1.00 61.00 270 HIS A O 1
ATOM 2087 N N . GLY A 1 271 ? 13.100 -9.468 -5.894 1.00 55.41 271 GLY A N 1
ATOM 2088 C CA . GLY A 1 271 ? 13.408 -8.248 -6.642 1.00 55.41 271 GLY A CA 1
ATOM 2089 C C . GLY A 1 271 ? 14.664 -8.403 -7.515 1.00 55.41 271 GLY A C 1
ATOM 2090 O O . GLY A 1 271 ? 15.623 -9.066 -7.123 1.00 55.41 271 GLY A O 1
ATOM 2091 N N . LEU A 1 272 ? 14.697 -7.733 -8.676 1.00 48.22 272 LEU A N 1
ATOM 2092 C CA . LEU A 1 272 ? 15.850 -7.710 -9.597 1.00 48.22 272 LEU A CA 1
ATOM 2093 C C . LEU A 1 272 ? 17.174 -7.430 -8.861 1.00 48.22 272 LEU A C 1
ATOM 2095 O O . LEU A 1 272 ? 18.194 -8.048 -9.143 1.00 48.22 272 LEU A O 1
ATOM 2099 N N . MET A 1 273 ? 17.140 -6.544 -7.862 1.00 45.44 273 MET A N 1
ATOM 2100 C CA . MET A 1 273 ? 18.305 -6.217 -7.043 1.00 45.44 273 MET A CA 1
ATOM 2101 C C . MET A 1 273 ? 18.739 -7.332 -6.095 1.00 45.44 273 MET A C 1
ATOM 2103 O O . MET A 1 273 ? 19.932 -7.450 -5.846 1.00 45.44 273 MET A O 1
ATOM 2107 N N . ASN A 1 274 ? 17.823 -8.165 -5.600 1.00 52.00 274 ASN A N 1
ATOM 2108 C CA . ASN A 1 274 ? 18.215 -9.363 -4.866 1.00 52.00 274 ASN A CA 1
ATOM 2109 C C . ASN A 1 274 ? 18.815 -10.393 -5.812 1.00 52.00 274 ASN A C 1
ATOM 2111 O O . ASN A 1 274 ? 19.876 -10.891 -5.498 1.00 52.00 274 ASN A O 1
ATOM 2115 N N . ARG A 1 275 ? 18.262 -10.614 -7.013 1.00 53.00 275 ARG A N 1
ATOM 2116 C CA . ARG A 1 275 ? 18.908 -11.491 -8.011 1.00 53.00 275 ARG A CA 1
ATOM 2117 C C . ARG A 1 275 ? 20.312 -11.014 -8.390 1.00 53.00 275 ARG A C 1
ATOM 2119 O O . ARG A 1 275 ? 21.223 -11.827 -8.470 1.00 53.00 275 ARG A O 1
ATOM 2126 N N . ILE A 1 276 ? 20.504 -9.704 -8.564 1.00 52.53 276 ILE A N 1
ATOM 2127 C CA . ILE A 1 276 ? 21.824 -9.105 -8.810 1.00 52.53 276 ILE A CA 1
ATOM 2128 C C . ILE A 1 276 ? 22.727 -9.265 -7.583 1.00 52.53 276 ILE A C 1
ATOM 2130 O O . ILE A 1 276 ? 23.871 -9.664 -7.744 1.00 52.53 276 ILE A O 1
ATOM 2134 N N . LYS A 1 277 ? 22.237 -9.017 -6.360 1.00 53.41 277 LYS A N 1
ATOM 2135 C CA . LYS A 1 277 ? 23.012 -9.228 -5.125 1.00 53.41 277 LYS A CA 1
ATOM 2136 C C . LYS A 1 277 ? 23.378 -10.693 -4.917 1.00 53.41 277 LYS A C 1
ATOM 2138 O O . LYS A 1 277 ? 24.501 -10.955 -4.523 1.00 53.41 277 LYS A O 1
ATOM 2143 N N . THR A 1 278 ? 22.477 -11.631 -5.188 1.00 56.91 278 THR A N 1
ATOM 2144 C CA . THR A 1 278 ? 22.717 -13.072 -5.083 1.00 56.91 278 THR A CA 1
ATOM 2145 C C . THR A 1 278 ? 23.718 -13.521 -6.141 1.00 56.91 278 THR A C 1
ATOM 2147 O O . THR A 1 278 ? 24.671 -14.201 -5.791 1.00 56.91 278 THR A O 1
ATOM 2150 N N . MET A 1 279 ? 23.602 -13.065 -7.396 1.00 53.00 279 MET A N 1
ATOM 2151 C CA . MET A 1 279 ? 24.635 -13.302 -8.418 1.00 53.00 279 MET A CA 1
ATOM 2152 C C . MET A 1 279 ? 25.988 -12.712 -8.014 1.00 53.00 279 MET A C 1
ATOM 2154 O O . MET A 1 279 ? 27.009 -13.373 -8.145 1.00 53.00 279 MET A O 1
ATOM 2158 N N . TRP A 1 280 ? 26.006 -11.482 -7.500 1.00 46.03 280 TRP A N 1
ATOM 2159 C CA . TRP A 1 280 ? 27.233 -10.805 -7.091 1.00 46.03 280 TRP A CA 1
ATOM 2160 C C . TRP A 1 280 ? 27.862 -11.479 -5.862 1.00 46.03 280 TRP A C 1
ATOM 2162 O O . TRP A 1 280 ? 29.067 -11.676 -5.818 1.00 46.03 280 TRP A O 1
ATOM 2172 N N . ARG A 1 281 ? 27.066 -11.926 -4.887 1.00 61.44 281 ARG A N 1
ATOM 2173 C CA . ARG A 1 281 ? 27.547 -12.675 -3.714 1.00 61.44 281 ARG A CA 1
ATOM 2174 C C . ARG A 1 281 ? 28.011 -14.081 -4.064 1.00 61.44 281 ARG A C 1
ATOM 2176 O O . ARG A 1 281 ? 29.038 -14.490 -3.541 1.00 61.44 281 ARG A O 1
ATOM 2183 N N . ALA A 1 282 ? 27.318 -14.776 -4.966 1.00 62.53 282 ALA A N 1
ATOM 2184 C CA . ALA A 1 282 ? 27.761 -16.061 -5.505 1.00 62.53 282 ALA A CA 1
ATOM 2185 C C . ALA A 1 282 ? 29.086 -15.915 -6.269 1.00 62.53 282 ALA A C 1
ATOM 2187 O O . ALA A 1 282 ? 29.958 -16.768 -6.157 1.00 62.53 282 ALA A O 1
ATOM 2188 N N . PHE A 1 283 ? 29.270 -14.796 -6.976 1.00 56.47 283 PHE A N 1
ATOM 2189 C CA . PHE A 1 283 ? 30.531 -14.454 -7.629 1.00 56.47 283 PHE A CA 1
ATOM 2190 C C . PHE A 1 283 ? 31.668 -14.160 -6.627 1.00 56.47 283 PHE A C 1
ATOM 2192 O O . PHE A 1 283 ? 32.821 -14.455 -6.923 1.00 56.47 283 PHE A O 1
ATOM 2199 N N . TRP A 1 284 ? 31.361 -13.631 -5.433 1.00 61.28 284 TRP A N 1
ATOM 2200 C CA . TRP A 1 284 ? 32.344 -13.253 -4.400 1.00 61.28 284 TRP A CA 1
ATOM 2201 C C . TRP A 1 284 ? 32.428 -14.197 -3.182 1.00 61.28 284 TRP A C 1
ATOM 2203 O O . TRP A 1 284 ? 33.165 -13.903 -2.244 1.00 61.28 284 TRP A O 1
ATOM 2213 N N . GLY A 1 285 ? 31.688 -15.310 -3.157 1.00 56.66 285 GLY A N 1
ATOM 2214 C CA . GLY A 1 285 ? 31.705 -16.285 -2.056 1.00 56.66 285 GLY A CA 1
ATOM 2215 C C . GLY A 1 285 ? 31.218 -15.756 -0.697 1.00 56.66 285 GLY A C 1
ATOM 2216 O O . GLY A 1 285 ? 31.667 -16.240 0.339 1.00 56.66 285 GLY A O 1
ATOM 2217 N N . MET A 1 286 ? 30.335 -14.751 -0.669 1.00 51.72 286 MET A N 1
ATOM 2218 C CA . MET A 1 286 ? 29.816 -14.190 0.590 1.00 51.72 286 MET A CA 1
ATOM 2219 C C . MET A 1 286 ? 28.614 -14.990 1.127 1.00 51.72 286 MET A C 1
ATOM 2221 O O . MET A 1 286 ? 27.753 -15.363 0.330 1.00 51.72 286 MET A O 1
ATOM 2225 N N . PRO A 1 287 ? 28.498 -15.192 2.457 1.00 45.59 287 PRO A N 1
ATOM 2226 C CA . PRO A 1 287 ? 27.358 -15.879 3.062 1.00 45.59 287 PRO A CA 1
ATOM 2227 C C . PRO A 1 287 ? 26.049 -15.089 2.907 1.00 45.59 287 PRO A C 1
ATOM 2229 O O . PRO A 1 287 ? 26.042 -13.853 2.835 1.00 45.59 287 PRO A O 1
ATOM 2232 N N . ASP A 1 288 ? 24.929 -15.813 2.866 1.00 48.94 288 ASP A N 1
ATOM 2233 C CA . ASP A 1 288 ? 23.598 -15.218 2.772 1.00 48.94 288 ASP A CA 1
ATOM 2234 C C . ASP A 1 288 ? 23.237 -14.452 4.050 1.00 48.94 288 ASP A C 1
ATOM 2236 O O . ASP A 1 288 ? 23.472 -14.900 5.171 1.00 48.94 288 ASP A O 1
ATOM 2240 N N . ALA A 1 289 ? 22.661 -13.261 3.875 1.00 42.75 289 ALA A N 1
ATOM 2241 C CA . ALA A 1 289 ? 22.141 -12.481 4.992 1.00 42.75 289 ALA A CA 1
ATOM 2242 C C . ALA A 1 289 ? 20.800 -13.080 5.456 1.00 42.75 289 ALA A C 1
ATOM 2244 O O . ALA A 1 289 ? 20.010 -13.471 4.589 1.00 42.75 289 ALA A O 1
ATOM 2245 N N . PRO A 1 290 ? 20.507 -13.101 6.771 1.00 40.19 290 PRO A N 1
ATOM 2246 C CA . PRO A 1 290 ? 19.223 -13.573 7.280 1.00 40.19 290 PRO A CA 1
ATOM 2247 C C . PRO A 1 290 ? 18.072 -12.790 6.635 1.00 40.19 290 PRO A C 1
ATOM 2249 O O . PRO A 1 290 ? 18.085 -11.554 6.586 1.00 40.19 290 PRO A O 1
ATOM 2252 N N . LYS A 1 291 ? 17.098 -13.525 6.086 1.00 48.59 291 LYS A N 1
ATOM 2253 C CA . LYS A 1 291 ? 15.956 -12.991 5.337 1.00 48.59 291 LYS A CA 1
ATOM 2254 C C . LYS A 1 291 ? 14.834 -12.561 6.288 1.00 48.59 291 LYS A C 1
ATOM 2256 O O . LYS A 1 291 ? 13.724 -13.067 6.208 1.00 48.59 291 LYS A O 1
ATOM 2261 N N . ASN A 1 292 ? 15.076 -11.572 7.140 1.00 38.66 292 ASN A N 1
ATOM 2262 C CA . ASN A 1 292 ? 13.953 -10.922 7.815 1.00 38.66 292 ASN A CA 1
ATOM 2263 C C . ASN A 1 292 ? 13.273 -10.004 6.793 1.00 38.66 292 ASN A C 1
ATOM 2265 O O . ASN A 1 292 ? 13.818 -8.960 6.432 1.00 38.66 292 ASN A O 1
ATOM 2269 N N . LEU A 1 293 ? 12.126 -10.434 6.264 1.00 41.16 293 LEU A N 1
ATOM 2270 C CA . LEU A 1 293 ? 11.349 -9.685 5.279 1.00 41.16 293 LEU A CA 1
ATOM 2271 C C . LEU A 1 293 ? 10.365 -8.759 6.012 1.00 41.16 293 LEU A C 1
ATOM 2273 O O . LEU A 1 293 ? 9.366 -9.238 6.556 1.00 41.16 293 LEU A O 1
ATOM 2277 N N . PRO A 1 294 ? 10.616 -7.438 6.064 1.00 40.69 294 PRO A N 1
ATOM 2278 C CA . PRO A 1 294 ? 9.679 -6.519 6.692 1.00 40.69 294 PRO A CA 1
ATOM 2279 C C . PRO A 1 294 ? 8.400 -6.443 5.849 1.00 40.69 294 PRO A C 1
ATOM 2281 O O . PRO A 1 294 ? 8.450 -6.083 4.673 1.00 40.69 294 PRO A O 1
ATOM 2284 N N . VAL A 1 295 ? 7.247 -6.742 6.454 1.00 38.50 295 VAL A N 1
ATOM 2285 C CA . VAL A 1 295 ? 5.922 -6.637 5.803 1.00 38.50 295 VAL A CA 1
ATOM 2286 C C . VAL A 1 295 ? 5.447 -5.186 5.721 1.00 38.50 295 VAL A C 1
ATOM 2288 O O . VAL A 1 295 ? 4.533 -4.844 4.964 1.00 38.50 295 VAL A O 1
ATOM 2291 N N . SER A 1 296 ? 6.108 -4.274 6.432 1.00 34.97 296 SER A N 1
ATOM 2292 C CA . SER A 1 296 ? 5.689 -2.884 6.527 1.00 34.97 296 SER A CA 1
ATOM 2293 C C . SER A 1 296 ? 5.983 -2.076 5.250 1.00 34.97 296 SER A C 1
ATOM 2295 O O . SER A 1 296 ? 6.968 -1.357 5.105 1.00 34.97 296 SER A O 1
ATOM 2297 N N . SER A 1 297 ? 5.020 -2.091 4.325 1.00 33.59 297 SER A N 1
ATOM 2298 C CA . SER A 1 297 ? 4.577 -0.831 3.702 1.00 33.59 297 SER A CA 1
ATOM 2299 C C . SER A 1 297 ? 3.505 -0.111 4.538 1.00 33.59 297 SER A C 1
ATOM 2301 O O . SER A 1 297 ? 3.100 1.004 4.207 1.00 33.59 297 SER A O 1
ATOM 2303 N N . ILE A 1 298 ? 3.114 -0.720 5.664 1.00 35.59 298 ILE A N 1
ATOM 2304 C CA . ILE A 1 298 ? 2.318 -0.133 6.739 1.00 35.59 298 ILE A CA 1
ATOM 2305 C C . ILE A 1 298 ? 3.166 0.943 7.420 1.00 35.59 298 ILE A C 1
ATOM 2307 O O . ILE A 1 298 ? 4.089 0.653 8.177 1.00 35.59 298 ILE A O 1
ATOM 2311 N N . LYS A 1 299 ? 2.893 2.205 7.088 1.00 36.81 299 LYS A N 1
ATOM 2312 C CA . LYS A 1 299 ? 3.492 3.359 7.756 1.00 36.81 299 LYS A CA 1
ATOM 2313 C C . LYS A 1 299 ? 2.515 3.875 8.803 1.00 36.81 299 LYS A C 1
ATOM 2315 O O . LYS A 1 299 ? 1.541 4.534 8.451 1.00 36.81 299 LYS A O 1
ATOM 2320 N N . CYS A 1 300 ? 2.800 3.619 10.074 1.00 34.81 300 CYS A N 1
ATOM 2321 C CA . CYS A 1 300 ? 2.160 4.338 11.168 1.00 34.81 300 CYS A CA 1
ATOM 2322 C C . CYS A 1 300 ? 2.832 5.712 11.315 1.00 34.81 300 CYS A C 1
ATOM 2324 O O . CYS A 1 300 ? 4.050 5.822 11.466 1.00 34.81 300 CYS A O 1
ATOM 2326 N N . GLU A 1 301 ? 2.041 6.778 11.210 1.00 37.12 301 GLU A N 1
ATOM 2327 C CA . GLU A 1 301 ? 2.536 8.149 11.247 1.00 37.12 301 GLU A CA 1
ATOM 2328 C C . GLU A 1 301 ? 2.350 8.728 12.657 1.00 37.12 301 GLU A C 1
ATOM 2330 O O . GLU A 1 301 ? 1.246 9.070 13.066 1.00 37.12 301 GLU A O 1
ATOM 2335 N N . LYS A 1 302 ? 3.437 8.885 13.421 1.00 35.22 302 LYS A N 1
ATOM 2336 C CA . LYS A 1 302 ? 3.451 9.809 14.561 1.00 35.22 302 LYS A CA 1
ATOM 2337 C C . LYS A 1 302 ? 3.443 11.237 14.001 1.00 35.22 302 LYS A C 1
ATOM 2339 O O . LYS A 1 302 ? 4.493 11.791 13.680 1.00 35.22 302 LYS A O 1
ATOM 2344 N N . LEU A 1 303 ? 2.255 11.817 13.816 1.00 35.81 303 LEU A N 1
ATOM 2345 C CA . LEU A 1 303 ? 2.091 13.214 13.401 1.00 35.81 303 LEU A CA 1
ATOM 2346 C C . LEU A 1 303 ? 2.621 14.134 14.506 1.00 35.81 303 LEU A C 1
ATOM 2348 O O . LEU A 1 303 ? 1.846 14.562 15.360 1.00 35.81 303 LEU A O 1
ATOM 2352 N N . LEU A 1 304 ? 3.928 14.424 14.457 1.00 30.45 304 LEU A N 1
ATOM 2353 C CA . LEU A 1 304 ? 4.677 15.305 15.359 1.00 30.45 304 LEU A CA 1
ATOM 2354 C C . LEU A 1 304 ? 3.790 16.422 15.927 1.00 30.45 304 LEU A C 1
ATOM 2356 O O . LEU A 1 304 ? 3.299 17.294 15.203 1.00 30.45 304 LEU A O 1
ATOM 2360 N N . THR A 1 305 ? 3.580 16.367 17.236 1.00 32.75 305 THR A N 1
ATOM 2361 C CA . THR A 1 305 ? 3.120 17.482 18.052 1.00 32.75 305 THR A CA 1
ATOM 2362 C C . THR A 1 305 ? 4.219 18.541 18.021 1.00 32.75 305 THR A C 1
ATOM 2364 O O . THR A 1 305 ? 5.250 18.409 18.671 1.00 32.75 305 THR A O 1
ATOM 2367 N N . ARG A 1 306 ? 4.038 19.593 17.217 1.00 28.34 306 ARG A N 1
ATOM 2368 C CA . ARG A 1 306 ? 4.645 20.878 17.567 1.00 28.34 306 ARG A CA 1
ATOM 2369 C C . ARG A 1 306 ? 3.728 21.488 18.618 1.00 28.34 306 ARG A C 1
ATOM 2371 O O . ARG A 1 306 ? 2.652 21.960 18.261 1.00 28.34 306 ARG A O 1
ATOM 2378 N N . GLN A 1 307 ? 4.118 21.337 19.882 1.00 32.16 307 GLN A N 1
ATOM 2379 C CA . GLN A 1 307 ? 3.761 22.316 20.906 1.00 32.16 307 GLN A CA 1
ATOM 2380 C C . GLN A 1 307 ? 4.436 23.645 20.560 1.00 32.16 307 GLN A C 1
ATOM 2382 O O . GLN A 1 307 ? 5.554 23.595 19.988 1.00 32.16 307 GLN A O 1
#

Foldseek 3Di:
DDDDDDDDPPPPPPDDDADDPPPQFPWKKKQQFWDKDKDFDDPVNVVCLVPVLLVVLVVVLVVVCVVPVDNVVSVVSSVVSVVVSLVVSLVVLVVVQVVVSVVSCPVVVVLVCPAPFFQFKFKDKAKDFDDDRSHGGMIIMIIMIMTTGNDDGDQDDPCCVPRNTIDIQNDQQLKKKKKWKAAAPDDDILIDIDGNVCVRHPDFPPPVSLVVVVVVLVVVQVVDDCPPVPPDSVNQVRIFIWMWIQGNVRDIHTRGTRDTPQVSCVLSQVDPVSVVVVVVCVVVVHDDDDPRRGPPVRDGDPPDDPD